Protein AF-A0A0C3QJU4-F1 (afdb_monomer)

Organism: NCBI:txid1051891

InterPro domains:
  IPR021013 ATPase, vacuolar ER assembly factor, Vma12 [PF11712] (117-181)

Radius of gyration: 38.91 Å; Cα contacts (8 Å, |Δi|>4): 136; chains: 1; bounding box: 76×94×107 Å

Secondary structure (DSSP, 8-state):
--GGG-EEEPPHHHHHHHHHHHT-TTS-HHHHHHHHHH--SS--SS--EEEHHHHHHHHHHHHSHHHHHHHHHTT--HHHHHTHHHHHTTSB-TT--PPPP-PPPPHHHHHHHHHHHHHHHHHHHHHHHHHHHHHHHHHHHHHHTT--HHHHHHHHHHHHHHHHHHHHHHHHHHHHHHHHHHS---------------------------------------SS------------------

Nearest PDB structures (foldseek):
  8xvl-assembly1_R  TM=2.412E-01  e=7.563E+00  Acetivibrio thermocellus ATCC 27405

Structure (mmCIF, N/CA/C/O backbone):
data_AF-A0A0C3QJU4-F1
#
_entry.id   AF-A0A0C3QJU4-F1
#
loop_
_atom_site.group_PDB
_atom_site.id
_atom_site.type_symbol
_atom_site.label_atom_id
_atom_site.label_alt_id
_atom_site.label_comp_id
_atom_site.label_asym_id
_atom_site.label_entity_id
_atom_site.label_seq_id
_atom_site.pdbx_PDB_ins_code
_atom_site.Cartn_x
_atom_site.Cartn_y
_atom_site.Cartn_z
_atom_site.occupancy
_atom_site.B_iso_or_equiv
_atom_site.auth_seq_id
_atom_site.auth_comp_id
_atom_site.auth_asym_id
_atom_site.auth_atom_id
_atom_site.pdbx_PDB_model_num
ATOM 1 N N . MET A 1 1 ? -6.340 -3.294 5.961 1.00 49.59 1 MET A N 1
ATOM 2 C CA . MET A 1 1 ? -7.251 -2.219 6.396 1.00 49.59 1 MET A CA 1
ATOM 3 C C . MET A 1 1 ? -6.817 -1.834 7.787 1.00 49.59 1 MET A C 1
ATOM 5 O O . MET A 1 1 ? -6.849 -2.688 8.663 1.00 49.59 1 MET A O 1
ATOM 9 N N . ASP A 1 2 ? -6.341 -0.609 7.958 1.00 54.16 2 ASP A N 1
ATOM 10 C CA . ASP A 1 2 ? -5.819 -0.143 9.239 1.00 54.16 2 ASP A CA 1
ATOM 11 C C . ASP A 1 2 ? -7.001 0.192 10.151 1.00 54.16 2 ASP A C 1
ATOM 13 O O . ASP A 1 2 ? -7.630 1.238 10.025 1.00 54.16 2 ASP A O 1
ATOM 17 N N . THR A 1 3 ? -7.356 -0.729 11.048 1.00 59.62 3 THR A N 1
ATOM 18 C CA . THR A 1 3 ? -8.491 -0.565 11.976 1.00 59.62 3 THR A CA 1
ATOM 19 C C . THR A 1 3 ? -8.198 0.427 13.108 1.00 59.62 3 THR A C 1
ATOM 21 O O . THR A 1 3 ? -9.069 0.726 13.919 1.00 59.62 3 THR A O 1
ATOM 24 N N . SER A 1 4 ? -6.968 0.941 13.190 1.00 63.47 4 SER A N 1
ATOM 25 C CA . SER A 1 4 ? -6.483 1.812 14.269 1.00 63.47 4 SER A CA 1
ATOM 26 C C . SER A 1 4 ? -7.100 3.219 14.272 1.00 63.47 4 SER A C 1
ATOM 28 O O . SER A 1 4 ? -6.967 3.939 15.266 1.00 63.47 4 SER A O 1
ATOM 30 N N . SER A 1 5 ? -7.774 3.622 13.189 1.00 68.88 5 SER A N 1
ATOM 31 C CA . SER A 1 5 ? -8.420 4.937 13.038 1.00 68.88 5 SER A CA 1
ATOM 32 C C . SER A 1 5 ? -9.952 4.893 13.069 1.00 68.88 5 SER A C 1
ATOM 34 O O . SER A 1 5 ? -10.590 5.928 12.899 1.00 68.88 5 SER A O 1
ATOM 36 N N . THR A 1 6 ? -10.564 3.724 13.283 1.00 80.56 6 THR A N 1
ATOM 37 C CA . THR A 1 6 ? -12.028 3.595 13.259 1.00 80.56 6 THR A CA 1
ATOM 38 C C . THR A 1 6 ? -12.640 4.051 14.586 1.00 80.56 6 THR A C 1
ATOM 40 O O . THR A 1 6 ? -12.335 3.489 15.642 1.00 80.56 6 THR A O 1
ATOM 43 N N . THR A 1 7 ? -13.498 5.070 14.534 1.00 83.69 7 THR A N 1
ATOM 44 C CA . THR A 1 7 ? -14.341 5.514 15.651 1.00 83.69 7 THR A CA 1
ATOM 45 C C . THR A 1 7 ? -15.683 4.794 15.617 1.00 83.69 7 THR A C 1
ATOM 47 O O . THR A 1 7 ? -16.238 4.513 14.552 1.00 83.69 7 THR A O 1
ATOM 50 N N . VAL A 1 8 ? -16.187 4.444 16.795 1.00 85.06 8 VAL A N 1
ATOM 51 C CA . VAL A 1 8 ? -17.384 3.625 16.972 1.00 85.06 8 VAL A CA 1
ATOM 52 C C . VAL A 1 8 ? -18.271 4.279 18.022 1.00 85.06 8 VAL A C 1
ATOM 54 O O . VAL A 1 8 ? -17.772 4.790 19.025 1.00 85.06 8 VAL A O 1
ATOM 57 N N . SER A 1 9 ? -19.578 4.288 17.771 1.00 84.19 9 SER A N 1
ATOM 58 C CA . SER A 1 9 ? -20.550 4.836 18.714 1.00 84.19 9 SER A CA 1
ATOM 59 C C . SER A 1 9 ? -20.772 3.848 19.857 1.00 84.19 9 SER A C 1
ATOM 61 O O . SER A 1 9 ? -21.008 2.663 19.617 1.00 84.19 9 SER A O 1
ATOM 63 N N . VAL A 1 10 ? -20.667 4.321 21.098 1.00 85.31 10 VAL A N 1
ATOM 64 C CA . VAL A 1 10 ? -20.836 3.487 22.291 1.00 85.31 10 VAL A CA 1
ATOM 65 C C . VAL A 1 10 ? -22.247 3.679 22.869 1.00 85.31 10 VAL A C 1
ATOM 67 O O . VAL A 1 10 ? -22.609 4.794 23.239 1.00 85.31 10 VAL A O 1
ATOM 70 N N . PRO A 1 11 ? -23.057 2.608 22.977 1.00 84.81 11 PRO A N 1
ATOM 71 C CA . PRO A 1 11 ? -24.349 2.635 23.659 1.00 84.81 11 PRO A CA 1
ATOM 72 C C . PRO A 1 11 ? -24.255 3.089 25.122 1.00 84.81 11 PRO A C 1
ATOM 74 O O . PRO A 1 11 ? -23.289 2.772 25.815 1.00 84.81 11 PRO A O 1
ATOM 77 N N . ALA A 1 12 ? -25.312 3.725 25.637 1.00 84.94 12 ALA A N 1
ATOM 78 C CA . ALA A 1 12 ? -25.349 4.262 27.004 1.00 84.94 12 ALA A CA 1
ATOM 79 C C . ALA A 1 12 ? -25.034 3.224 28.104 1.00 84.94 12 ALA A C 1
ATOM 81 O O . ALA A 1 12 ? -24.344 3.535 29.069 1.00 84.94 12 ALA A O 1
ATOM 82 N N . HIS A 1 13 ? -25.478 1.972 27.945 1.00 85.06 13 HIS A N 1
ATOM 83 C CA . HIS A 1 13 ? -25.189 0.907 28.915 1.00 85.06 13 HIS A CA 1
ATOM 84 C C . HIS A 1 13 ? -23.704 0.510 28.934 1.00 85.06 13 HIS A C 1
ATOM 86 O O . HIS A 1 13 ? -23.152 0.248 29.998 1.00 85.06 13 HIS A O 1
ATOM 92 N N . LEU A 1 14 ? -23.038 0.511 27.773 1.00 87.94 14 LEU A N 1
ATOM 93 C CA . LEU A 1 14 ? -21.596 0.278 27.698 1.00 87.94 14 LEU A CA 1
ATOM 94 C C . LEU A 1 14 ? -20.817 1.469 28.248 1.00 87.94 14 LEU A C 1
ATOM 96 O O . LEU A 1 14 ? -19.782 1.275 28.874 1.00 87.94 14 LEU A O 1
ATOM 100 N N . HIS A 1 15 ? -21.324 2.686 28.059 1.00 89.00 15 HIS A N 1
ATOM 101 C CA . HIS A 1 15 ? -20.728 3.874 28.657 1.00 89.00 15 HIS A CA 1
ATOM 102 C C . HIS A 1 15 ? -20.728 3.795 30.189 1.00 89.00 15 HIS A C 1
ATOM 104 O O . HIS A 1 15 ? -19.697 4.043 30.803 1.00 89.00 15 HIS A O 1
ATOM 110 N N . ALA A 1 16 ? -21.844 3.378 30.799 1.00 88.50 16 ALA A N 1
ATOM 111 C CA . ALA A 1 16 ? -21.923 3.163 32.245 1.00 88.50 16 ALA A CA 1
ATOM 112 C C . ALA A 1 16 ? -20.916 2.102 32.727 1.00 88.50 16 ALA A C 1
ATOM 114 O O . ALA A 1 16 ? -20.151 2.360 33.652 1.00 88.50 16 ALA A O 1
ATOM 115 N N . ALA A 1 17 ? -20.833 0.956 32.041 1.00 90.69 17 ALA A N 1
ATOM 116 C CA . ALA A 1 17 ? -19.882 -0.103 32.390 1.00 90.69 17 ALA A CA 1
ATOM 117 C C . ALA A 1 17 ? -18.410 0.334 32.250 1.00 90.69 17 ALA A C 1
ATOM 119 O O . ALA A 1 17 ? -17.560 -0.052 33.054 1.00 90.69 17 ALA A O 1
ATOM 120 N N . LEU A 1 18 ? -18.092 1.140 31.229 1.00 91.56 18 LEU A N 1
ATOM 121 C CA . LEU A 1 18 ? -16.752 1.699 31.032 1.00 91.56 18 LEU A CA 1
ATOM 122 C C . LEU A 1 18 ? -16.425 2.809 32.039 1.00 91.56 18 LEU A C 1
ATOM 124 O O . LEU A 1 18 ? -15.258 2.986 32.379 1.00 91.56 18 LEU A O 1
ATOM 128 N N . TYR A 1 19 ? -17.433 3.533 32.524 1.00 91.12 19 TYR A N 1
ATOM 129 C CA . TYR A 1 19 ? -17.266 4.518 33.586 1.00 91.12 19 TYR A CA 1
ATOM 130 C C . TYR A 1 19 ? -16.890 3.840 34.909 1.00 91.12 19 TYR A C 1
ATOM 132 O O . TYR A 1 19 ? -15.920 4.246 35.539 1.00 91.12 19 TYR A O 1
ATOM 140 N N . GLU A 1 20 ? -17.565 2.743 35.273 1.00 91.31 20 GLU A N 1
ATOM 141 C CA . GLU A 1 20 ? -17.200 1.929 36.447 1.00 91.31 20 GLU A CA 1
ATOM 142 C C . GLU A 1 20 ? -15.767 1.379 36.356 1.00 91.31 20 GLU A C 1
ATOM 144 O O . GLU A 1 20 ? -15.070 1.257 37.364 1.00 91.31 20 GLU A O 1
ATOM 149 N N . LEU A 1 21 ? -15.296 1.092 35.138 1.00 90.44 21 LEU A N 1
ATOM 150 C CA . LEU A 1 21 ? -13.933 0.623 34.896 1.00 90.44 21 LEU A CA 1
ATOM 151 C C . LEU A 1 21 ? -12.871 1.709 35.146 1.00 90.44 21 LEU A C 1
ATOM 153 O O . LEU A 1 21 ? -11.736 1.381 35.493 1.00 90.44 21 LEU A O 1
ATOM 157 N N . ASN A 1 22 ? -13.221 2.990 34.988 1.00 90.81 22 ASN A N 1
ATOM 158 C CA . ASN A 1 22 ? -12.293 4.111 35.167 1.00 90.81 22 ASN A CA 1
ATOM 159 C C . ASN A 1 22 ? -11.850 4.287 36.633 1.00 90.81 22 ASN A C 1
ATOM 161 O O . ASN A 1 22 ? -10.758 4.789 36.887 1.00 90.81 22 ASN A O 1
ATOM 165 N N . ASP A 1 23 ? -12.655 3.818 37.590 1.00 88.62 23 ASP A N 1
ATOM 166 C CA . ASP A 1 23 ? -12.369 3.916 39.028 1.00 88.62 23 ASP A CA 1
ATOM 167 C C . ASP A 1 23 ? -11.463 2.778 39.552 1.00 88.62 23 ASP A C 1
ATOM 169 O O . ASP A 1 23 ? -11.121 2.725 40.741 1.00 88.62 23 ASP A O 1
ATOM 173 N N . ILE A 1 24 ? -11.051 1.843 38.688 1.00 90.81 24 ILE A N 1
ATOM 174 C CA . ILE A 1 24 ? -10.263 0.673 39.085 1.00 90.81 24 ILE A CA 1
ATOM 175 C C . ILE A 1 24 ? -8.763 0.993 39.123 1.00 90.81 24 ILE A C 1
ATOM 177 O O . ILE A 1 24 ? -8.108 1.240 38.113 1.00 90.81 24 ILE A O 1
ATOM 181 N N . THR A 1 25 ? -8.182 0.869 40.314 1.00 85.75 25 THR A N 1
ATOM 182 C CA . THR A 1 25 ? -6.733 0.888 40.545 1.00 85.75 25 THR A CA 1
ATOM 183 C C . THR A 1 25 ? -6.104 -0.429 40.073 1.00 85.75 25 THR A C 1
ATOM 185 O O . THR A 1 25 ? -6.272 -1.448 40.741 1.00 85.75 25 THR A O 1
ATOM 188 N N . GLY A 1 26 ? -5.403 -0.420 38.936 1.00 87.81 26 GLY A N 1
ATOM 189 C CA . GLY A 1 26 ? -4.774 -1.616 38.341 1.00 87.81 26 GLY A CA 1
ATOM 190 C C . GLY A 1 26 ? -4.943 -1.741 36.823 1.00 87.81 26 GLY A C 1
ATOM 191 O O . GLY A 1 26 ? -4.463 -2.697 36.218 1.00 87.81 26 GLY A O 1
ATOM 192 N N . LEU A 1 27 ? -5.626 -0.787 36.188 1.00 92.12 27 LEU A N 1
ATOM 193 C CA . LEU A 1 27 ? -5.700 -0.710 34.734 1.00 92.12 27 LEU A CA 1
ATOM 194 C C . LEU A 1 27 ? -4.348 -0.238 34.156 1.00 92.12 27 LEU A C 1
ATOM 196 O O . LEU A 1 27 ? -3.750 0.677 34.722 1.00 92.12 27 LEU A O 1
ATOM 200 N N . PRO A 1 28 ? -3.866 -0.794 33.026 1.00 95.88 28 PRO A N 1
ATOM 201 C CA . PRO A 1 28 ? -2.652 -0.309 32.376 1.00 95.88 28 PRO A CA 1
ATOM 202 C C . PRO A 1 28 ? -2.736 1.190 32.062 1.00 95.88 28 PRO A C 1
ATOM 204 O O . PRO A 1 28 ? -3.720 1.641 31.468 1.00 95.88 28 PRO A O 1
ATOM 207 N N . ASP A 1 29 ? -1.685 1.944 32.397 1.00 94.00 2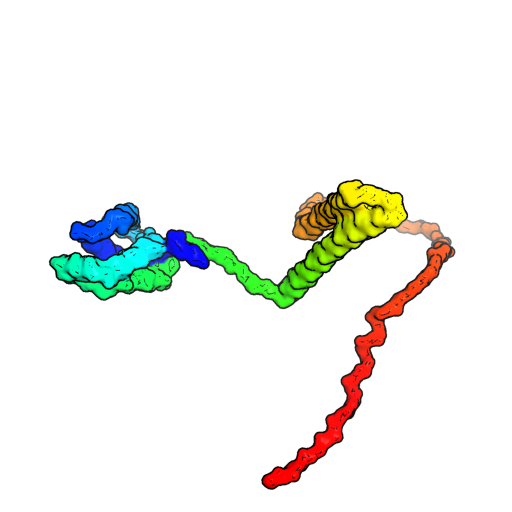9 ASP A N 1
ATOM 208 C CA . ASP A 1 29 ? -1.655 3.416 32.314 1.00 94.00 29 ASP A CA 1
ATOM 209 C C . ASP A 1 29 ? -2.051 3.962 30.930 1.00 94.00 29 ASP A C 1
ATOM 211 O O . ASP A 1 29 ? -2.721 4.993 30.804 1.00 94.00 29 ASP A O 1
ATOM 215 N N . GLU A 1 30 ? -1.676 3.255 29.861 1.00 94.06 30 GLU A N 1
ATOM 216 C CA . GLU A 1 30 ? -2.024 3.634 28.488 1.00 94.06 30 GLU A CA 1
ATOM 217 C C . GLU A 1 30 ? -3.538 3.543 28.228 1.00 94.06 30 GLU A C 1
ATOM 219 O O . GLU A 1 30 ? -4.106 4.405 27.558 1.00 94.06 30 GLU A O 1
ATOM 224 N N . ILE A 1 31 ? -4.206 2.523 28.774 1.00 93.75 31 ILE A N 1
ATOM 225 C CA . ILE A 1 31 ? -5.656 2.347 28.634 1.00 93.75 31 ILE A CA 1
ATOM 226 C C . ILE A 1 31 ? -6.375 3.371 29.511 1.00 93.75 31 ILE A C 1
ATOM 228 O O . ILE A 1 31 ? -7.288 4.036 29.028 1.00 93.75 31 ILE A O 1
ATOM 232 N N . ALA A 1 32 ? -5.935 3.543 30.761 1.00 93.62 32 ALA A N 1
ATOM 233 C CA . ALA A 1 32 ? -6.535 4.483 31.706 1.00 93.62 32 ALA A CA 1
ATOM 234 C C . ALA A 1 32 ? -6.489 5.931 31.193 1.00 93.62 32 ALA A C 1
ATOM 236 O O . ALA A 1 32 ? -7.500 6.631 31.196 1.00 93.62 32 ALA A O 1
ATOM 237 N N . SER A 1 33 ? -5.338 6.367 30.674 1.00 92.56 33 SER A N 1
ATOM 238 C CA . SER A 1 33 ? -5.187 7.714 30.110 1.00 92.56 33 SER A CA 1
ATOM 239 C C . SER A 1 33 ? -6.086 7.945 28.892 1.00 92.56 33 SER A C 1
ATOM 241 O O . SER A 1 33 ? -6.741 8.983 28.802 1.00 92.56 33 SER A O 1
ATOM 243 N N . GLN A 1 34 ? -6.175 6.978 27.974 1.00 92.06 34 GLN A N 1
ATOM 244 C CA . GLN A 1 34 ? -7.045 7.089 26.799 1.00 92.06 34 GLN A CA 1
ATOM 245 C C . GLN A 1 34 ? -8.534 7.037 27.160 1.00 92.06 34 GLN A C 1
ATOM 247 O O . GLN A 1 34 ? -9.330 7.751 26.549 1.00 92.06 34 GLN A O 1
ATOM 252 N N . LEU A 1 35 ? -8.906 6.222 28.149 1.00 91.06 35 LEU A N 1
ATOM 253 C CA . LEU A 1 35 ? -10.280 6.090 28.624 1.00 91.06 35 LEU A C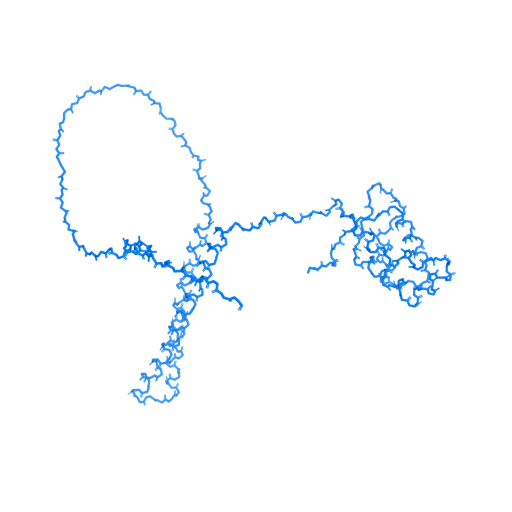A 1
ATOM 254 C C . LEU A 1 35 ? -10.764 7.377 29.299 1.00 91.06 35 LEU A C 1
ATOM 256 O O . LEU A 1 35 ? -11.841 7.862 28.968 1.00 91.06 35 LEU A O 1
ATOM 260 N N . ASN A 1 36 ? -9.933 7.977 30.153 1.00 89.50 36 ASN A N 1
ATOM 261 C CA . ASN A 1 36 ? -10.245 9.222 30.859 1.00 89.50 36 ASN A CA 1
ATOM 262 C C . ASN A 1 36 ? -10.392 10.422 29.900 1.00 89.50 36 ASN A C 1
ATOM 264 O O . ASN A 1 36 ? -11.229 11.295 30.097 1.00 89.50 36 ASN A O 1
ATOM 268 N N . ILE A 1 37 ? -9.628 10.448 28.800 1.00 88.56 37 ILE A N 1
ATOM 269 C CA . ILE A 1 37 ? -9.798 11.470 27.752 1.00 88.56 37 ILE A CA 1
ATOM 270 C C . ILE A 1 37 ? -11.124 11.279 26.996 1.00 88.56 37 ILE A C 1
ATOM 272 O O . ILE A 1 37 ? -11.749 12.259 26.583 1.00 88.56 37 ILE A O 1
ATOM 276 N N . ALA A 1 38 ? -11.526 10.027 26.764 1.00 85.06 38 ALA A N 1
ATOM 277 C CA . ALA A 1 38 ? -12.657 9.696 25.904 1.00 85.06 38 ALA A CA 1
ATOM 278 C C . ALA A 1 38 ? -14.015 9.696 26.628 1.00 85.06 38 ALA A C 1
ATOM 280 O O . ALA A 1 38 ? -15.033 9.968 25.994 1.00 85.06 38 ALA A O 1
ATOM 281 N N . ILE A 1 39 ? -14.045 9.395 27.928 1.00 85.44 39 ILE A N 1
ATOM 282 C CA . ILE A 1 39 ? -15.271 9.305 28.728 1.00 85.44 39 ILE A CA 1
ATOM 283 C C . ILE A 1 39 ? -15.473 10.609 29.493 1.00 85.44 39 ILE A C 1
ATOM 285 O O . ILE A 1 39 ? -14.736 10.925 30.423 1.00 85.44 39 ILE A O 1
ATOM 289 N N . LYS A 1 40 ? -16.502 11.368 29.110 1.00 82.06 40 LYS A N 1
ATOM 290 C CA . LYS A 1 40 ? -16.958 12.545 29.856 1.00 82.06 40 LYS A CA 1
ATOM 291 C C . LYS A 1 40 ? -18.151 12.161 30.740 1.00 82.06 40 LYS A C 1
ATOM 293 O O . LYS A 1 40 ? -18.963 11.340 30.320 1.00 82.06 40 LYS A O 1
ATOM 298 N N . PRO A 1 41 ? -18.284 12.747 31.941 1.00 70.62 41 PRO A N 1
ATOM 299 C CA . PRO A 1 41 ? -19.388 12.440 32.851 1.00 70.62 41 PRO A CA 1
ATOM 300 C C . PRO A 1 41 ? -20.747 12.948 32.343 1.00 70.62 41 PRO A C 1
ATOM 302 O O . PRO A 1 41 ? -21.780 12.398 32.713 1.00 70.62 41 PRO A O 1
ATOM 305 N N . GLU A 1 42 ? -20.764 13.973 31.485 1.00 66.50 42 GLU A N 1
ATOM 306 C CA . GLU A 1 42 ? -21.992 14.499 30.890 1.00 66.50 42 GLU A CA 1
ATOM 307 C C . GLU A 1 42 ? -22.312 13.760 29.590 1.00 66.50 42 GLU A C 1
ATOM 309 O O . GLU A 1 42 ? -21.626 13.903 28.575 1.00 66.50 42 GLU A O 1
ATOM 314 N N . LEU A 1 43 ? -23.367 12.946 29.654 1.00 60.53 43 LEU A N 1
ATOM 315 C CA . LEU A 1 43 ? -23.988 12.289 28.515 1.00 60.53 43 LEU A CA 1
ATOM 316 C C . LEU A 1 43 ? -24.760 13.354 27.716 1.00 60.53 43 LEU A C 1
ATOM 318 O O . LEU A 1 43 ? -25.976 13.467 27.838 1.00 60.53 43 LEU A O 1
ATOM 322 N N . ASP A 1 44 ? -24.061 14.182 26.940 1.00 59.06 44 ASP A N 1
ATOM 323 C CA . ASP A 1 44 ? -24.735 14.904 25.859 1.00 59.06 44 ASP A CA 1
ATOM 324 C C . ASP A 1 44 ? -25.370 13.835 24.953 1.00 59.06 44 ASP A C 1
ATOM 326 O O . ASP A 1 44 ? -24.717 12.844 24.625 1.00 59.06 44 ASP A O 1
ATOM 330 N N . ASP A 1 45 ? -26.625 14.017 24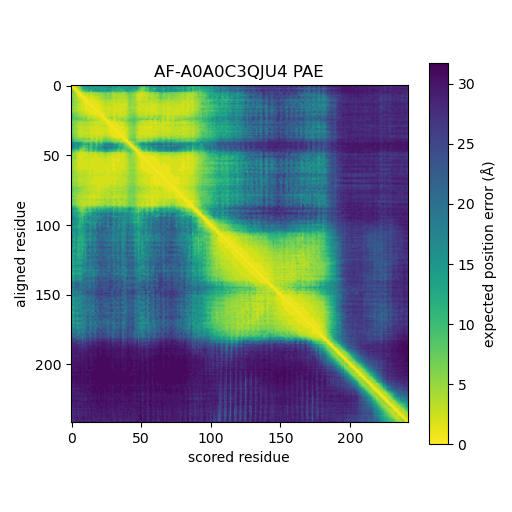.528 1.00 58.53 45 ASP A N 1
ATOM 331 C CA . ASP A 1 45 ? -27.406 13.070 23.696 1.00 58.53 45 ASP A CA 1
ATOM 332 C C . ASP A 1 45 ? -26.703 12.640 22.378 1.00 58.53 45 ASP A C 1
ATOM 334 O O . ASP A 1 45 ? -27.184 11.790 21.624 1.00 58.53 45 ASP A O 1
ATOM 338 N N . SER A 1 46 ? -25.536 13.217 22.088 1.00 57.31 46 SER A N 1
ATOM 339 C CA . SER A 1 46 ? -24.603 12.786 21.055 1.00 57.31 46 SER A CA 1
ATOM 340 C C . SER A 1 46 ? -23.809 11.566 21.532 1.00 57.31 46 SER A C 1
ATOM 342 O O . SER A 1 46 ? -22.823 11.694 22.250 1.00 57.31 46 SER A O 1
ATOM 344 N N . ALA A 1 47 ? -24.236 10.375 21.106 1.00 62.66 47 ALA A N 1
ATOM 345 C CA . ALA A 1 47 ? -23.618 9.095 21.449 1.00 62.66 47 ALA A CA 1
ATOM 346 C C . ALA A 1 47 ? -22.073 9.133 21.414 1.00 62.66 47 ALA A C 1
ATOM 348 O O . ALA A 1 47 ? -21.479 9.316 20.349 1.00 62.66 47 ALA A O 1
ATOM 349 N N . SER A 1 48 ? -21.439 8.935 22.577 1.00 72.88 48 SER A N 1
ATOM 350 C CA . SER A 1 48 ? -19.986 9.010 22.761 1.00 72.88 48 SER A CA 1
ATOM 351 C C . SER A 1 48 ? -19.240 8.141 21.748 1.00 72.88 48 SER A C 1
ATOM 353 O O . SER A 1 48 ? -19.490 6.938 21.620 1.00 72.88 48 SER A O 1
ATOM 355 N N . GLU A 1 49 ? -18.308 8.752 21.019 1.00 83.00 49 GLU A N 1
ATOM 356 C CA . GLU A 1 49 ? -17.498 8.070 20.012 1.00 83.00 49 GLU A CA 1
ATOM 357 C C . GLU A 1 49 ? -16.156 7.652 20.610 1.00 83.00 49 GLU A C 1
ATOM 359 O O . GLU A 1 49 ? -15.338 8.493 20.987 1.00 83.00 49 GLU A O 1
ATOM 364 N N . LEU A 1 50 ? -15.905 6.344 20.677 1.00 87.62 50 LEU A N 1
ATOM 365 C CA . LEU A 1 50 ? -14.633 5.796 21.142 1.00 87.62 50 LEU A CA 1
ATOM 366 C C . LEU A 1 50 ? -13.868 5.152 19.986 1.00 87.62 50 LEU A C 1
ATOM 368 O O . LEU A 1 50 ? -14.437 4.633 19.024 1.00 87.62 50 LEU A O 1
ATOM 372 N N . ARG A 1 51 ? -12.536 5.166 20.080 1.00 89.50 51 ARG A N 1
ATOM 373 C CA . ARG A 1 51 ? -11.678 4.456 19.124 1.00 89.50 51 ARG A CA 1
ATOM 374 C C . ARG A 1 51 ? -11.829 2.951 19.326 1.00 89.50 51 ARG A C 1
ATOM 376 O O . ARG A 1 51 ? -11.672 2.458 20.441 1.00 89.50 51 ARG A O 1
ATOM 383 N N . TYR A 1 52 ? -12.038 2.215 18.237 1.00 89.31 52 TYR A N 1
ATOM 384 C CA . TYR A 1 52 ? -12.177 0.757 18.280 1.00 89.31 52 TYR A CA 1
ATOM 385 C C . TYR A 1 52 ? -10.953 0.061 18.901 1.00 89.31 52 TYR A C 1
ATOM 387 O O . TYR A 1 52 ? -11.097 -0.910 19.640 1.00 89.31 52 TYR A O 1
ATOM 395 N N . ASP A 1 53 ? -9.748 0.585 18.647 1.00 91.88 53 ASP A N 1
ATOM 396 C CA . ASP A 1 53 ? -8.507 0.028 19.200 1.00 91.88 53 ASP A CA 1
ATOM 397 C C . ASP A 1 53 ? -8.491 0.048 20.738 1.00 91.88 53 ASP A C 1
ATOM 399 O O . ASP A 1 53 ? -8.053 -0.917 21.357 1.00 91.88 53 ASP A O 1
ATOM 403 N N . LEU A 1 54 ? -9.046 1.095 21.363 1.00 93.00 54 LEU A N 1
ATOM 404 C CA . LEU A 1 54 ? -9.141 1.197 22.821 1.00 93.00 54 LEU A CA 1
ATOM 405 C C . LEU A 1 54 ? -10.078 0.123 23.388 1.00 93.00 54 LEU A C 1
ATOM 407 O O . LEU A 1 54 ? -9.698 -0.611 24.297 1.00 93.00 54 LEU A O 1
ATOM 411 N N . LEU A 1 55 ? -11.270 -0.028 22.801 1.00 92.44 55 LEU A N 1
ATOM 412 C CA . LEU A 1 55 ? -12.243 -1.047 23.216 1.00 92.44 55 LEU A CA 1
ATOM 413 C C . LEU A 1 55 ? -11.687 -2.468 23.060 1.00 92.44 55 LEU A C 1
ATOM 415 O O . LEU A 1 55 ? -11.939 -3.335 23.896 1.00 92.44 55 LEU A O 1
ATOM 419 N N . ARG A 1 56 ? -10.894 -2.704 22.009 1.00 93.62 56 ARG A N 1
ATOM 420 C CA . ARG A 1 56 ? -10.201 -3.977 21.782 1.00 93.62 56 ARG A CA 1
ATOM 421 C C . ARG A 1 56 ? -9.117 -4.244 22.828 1.00 93.62 56 ARG A C 1
ATOM 423 O O . ARG A 1 56 ? -8.971 -5.381 23.263 1.00 93.62 56 ARG A O 1
ATOM 430 N N . ARG A 1 57 ? -8.351 -3.230 23.235 1.00 94.88 57 ARG A N 1
ATOM 431 C CA . ARG A 1 57 ? -7.343 -3.384 24.298 1.00 94.88 57 ARG A CA 1
ATOM 432 C C . ARG A 1 57 ? -7.994 -3.657 25.650 1.00 94.88 57 ARG A C 1
ATOM 434 O O . ARG A 1 57 ? -7.524 -4.532 26.367 1.00 94.88 57 ARG A O 1
ATOM 441 N N . ILE A 1 58 ? -9.104 -2.981 25.955 1.00 95.00 58 ILE A N 1
ATOM 442 C CA . ILE A 1 58 ? -9.902 -3.245 27.162 1.00 95.00 58 ILE A CA 1
ATOM 443 C C . ILE A 1 58 ? -10.415 -4.686 27.156 1.00 95.00 58 ILE A C 1
ATOM 445 O O . ILE A 1 58 ? -10.272 -5.383 28.157 1.00 95.00 58 ILE A O 1
ATOM 449 N N . SER A 1 59 ? -10.947 -5.168 26.027 1.00 95.31 59 SER A N 1
ATOM 450 C CA . SER A 1 59 ? -11.441 -6.546 25.946 1.00 95.31 59 SER A CA 1
ATOM 451 C C . SER A 1 59 ? -10.324 -7.585 26.078 1.00 95.31 59 SER A C 1
ATOM 453 O O . SER A 1 59 ? -10.514 -8.605 26.739 1.00 95.31 59 SER A O 1
ATOM 455 N N . GLN A 1 60 ? -9.143 -7.323 25.510 1.00 96.06 60 GLN A N 1
ATOM 456 C CA . GLN A 1 60 ? -7.961 -8.175 25.675 1.00 96.06 60 GLN A CA 1
ATOM 457 C C . GLN A 1 60 ? -7.458 -8.187 27.121 1.00 96.06 60 GLN A C 1
ATOM 459 O O . GLN A 1 60 ? -7.181 -9.256 27.662 1.00 96.06 60 GLN A O 1
ATOM 464 N N . TRP A 1 61 ? -7.384 -7.019 27.761 1.00 96.25 61 TRP A N 1
ATOM 465 C CA . TRP A 1 61 ? -7.004 -6.907 29.167 1.00 96.25 61 TRP A CA 1
ATOM 466 C C . TRP A 1 61 ? -8.004 -7.636 30.073 1.00 96.25 61 TRP A C 1
ATOM 468 O O . TRP A 1 61 ? -7.588 -8.450 30.893 1.00 96.25 61 TRP A O 1
ATOM 478 N N . ALA A 1 62 ? -9.310 -7.468 29.856 1.00 95.94 62 ALA A N 1
ATOM 479 C CA . ALA A 1 62 ? -10.347 -8.162 30.622 1.00 95.94 62 ALA A CA 1
ATOM 480 C C . ALA A 1 62 ? -10.302 -9.696 30.477 1.00 95.94 62 ALA A C 1
ATOM 482 O O . ALA A 1 62 ? -10.816 -10.413 31.336 1.00 95.94 62 ALA A O 1
ATOM 483 N N . GLN A 1 63 ? -9.706 -10.212 29.396 1.00 95.88 63 GLN A N 1
ATOM 484 C CA . GLN A 1 63 ? -9.484 -11.645 29.177 1.00 95.88 63 GLN A CA 1
ATOM 485 C C . GLN A 1 63 ? -8.162 -12.160 29.767 1.00 95.88 63 GLN A C 1
ATOM 487 O O . GLN A 1 63 ? -8.009 -13.376 29.910 1.00 95.88 63 GLN A O 1
ATOM 492 N N . SER A 1 64 ? -7.222 -11.274 30.102 1.00 96.81 64 SER A N 1
ATOM 493 C CA . SER A 1 64 ? -5.974 -11.644 30.774 1.00 96.81 64 SER A CA 1
ATOM 494 C C . SER A 1 64 ? -6.243 -12.164 32.191 1.00 96.81 64 SER A C 1
ATOM 496 O O . SER A 1 64 ? -7.283 -11.875 32.782 1.00 96.81 64 SER A O 1
ATOM 498 N N . SER A 1 65 ? -5.321 -12.953 32.748 1.00 96.62 65 SER A N 1
ATOM 499 C CA . SER A 1 65 ? -5.443 -13.435 34.132 1.00 96.62 65 SER A CA 1
ATOM 500 C C . SER A 1 65 ? -5.468 -12.278 35.131 1.00 96.62 65 SER A C 1
ATOM 502 O O . SER A 1 65 ? -6.347 -12.237 35.979 1.00 96.62 65 SER A O 1
ATOM 504 N N . GLU A 1 66 ? -4.581 -11.295 34.952 1.00 96.25 66 GLU A N 1
ATOM 505 C CA . GLU A 1 66 ? -4.493 -10.101 35.800 1.00 96.25 66 GLU A CA 1
ATOM 506 C C . GLU A 1 66 ? -5.797 -9.294 35.787 1.00 96.25 66 GLU A C 1
ATOM 508 O O . GLU A 1 66 ? -6.371 -9.017 36.838 1.00 96.25 66 GLU A O 1
ATOM 513 N N . GLY A 1 67 ? -6.325 -8.984 34.598 1.00 95.62 67 GLY A N 1
ATOM 514 C CA . GLY A 1 67 ? -7.584 -8.248 34.478 1.00 95.62 67 GLY A CA 1
ATOM 515 C C . GLY A 1 67 ? -8.771 -9.000 35.082 1.00 95.62 67 GLY A C 1
ATOM 516 O O . GLY A 1 67 ? -9.633 -8.387 35.707 1.00 95.62 67 GLY A O 1
ATOM 517 N N . ARG A 1 68 ? -8.815 -10.334 34.960 1.00 96.94 68 ARG A N 1
ATOM 518 C CA . ARG A 1 68 ? -9.869 -11.158 35.578 1.00 96.94 68 ARG A CA 1
ATOM 519 C C . ARG A 1 68 ? -9.828 -11.119 37.096 1.00 96.94 68 ARG A C 1
ATOM 521 O O . ARG A 1 68 ? -10.889 -11.009 37.707 1.00 96.94 68 ARG A O 1
ATOM 528 N N . ASP A 1 69 ? -8.641 -11.227 37.680 1.00 96.88 69 ASP A N 1
ATOM 529 C CA . ASP A 1 69 ? -8.471 -11.220 39.130 1.00 96.88 69 ASP A CA 1
ATOM 530 C C . ASP A 1 69 ? -8.880 -9.853 39.701 1.00 96.88 69 ASP A C 1
ATOM 532 O O . ASP A 1 69 ? -9.722 -9.796 40.597 1.00 96.88 69 ASP A O 1
ATOM 536 N N . ILE A 1 70 ? -8.427 -8.758 39.078 1.00 96.31 70 ILE A N 1
ATOM 537 C CA . ILE A 1 70 ? -8.781 -7.382 39.469 1.00 96.31 70 ILE A CA 1
ATOM 538 C C . ILE A 1 70 ? -10.291 -7.118 39.331 1.00 96.31 70 ILE A C 1
ATOM 540 O O . ILE A 1 70 ? -10.917 -6.564 40.238 1.00 96.31 70 ILE A O 1
ATOM 544 N N . LEU A 1 71 ? -10.907 -7.522 38.213 1.00 95.75 71 LEU A N 1
ATOM 545 C CA . LEU A 1 71 ? -12.353 -7.360 38.013 1.00 95.75 71 LEU A CA 1
ATOM 546 C C . LEU A 1 71 ? -13.147 -8.155 39.057 1.00 95.75 71 LEU A C 1
ATOM 548 O O . LEU A 1 71 ? -14.113 -7.643 39.626 1.00 95.75 71 LEU A O 1
ATOM 552 N N . LYS A 1 72 ? -12.706 -9.378 39.369 1.00 95.75 72 LYS A N 1
ATOM 553 C CA . LYS A 1 72 ? -13.350 -10.241 40.362 1.00 95.75 72 LYS A CA 1
ATOM 554 C C . LYS A 1 72 ? -13.240 -9.679 41.780 1.00 95.75 72 LYS A C 1
ATOM 556 O O . LYS A 1 72 ? -14.218 -9.754 42.521 1.00 95.75 72 LYS A O 1
ATOM 561 N N . GLU A 1 73 ? -12.102 -9.093 42.151 1.00 95.94 73 GLU A N 1
ATOM 562 C CA . GLU A 1 73 ? -11.918 -8.412 43.444 1.00 95.94 73 GLU A CA 1
ATOM 563 C C . GLU A 1 73 ? -12.894 -7.243 43.635 1.00 95.94 73 GLU A C 1
ATOM 565 O O . GLU A 1 73 ? -13.342 -6.979 44.751 1.00 95.94 73 GLU A O 1
ATOM 570 N N . ARG A 1 74 ? -13.279 -6.578 42.541 1.00 94.00 74 ARG A N 1
ATOM 571 C CA . ARG A 1 74 ? -14.271 -5.494 42.528 1.00 94.00 74 ARG A CA 1
ATOM 572 C C . ARG A 1 74 ? -15.716 -5.973 42.352 1.00 94.00 74 ARG A C 1
ATOM 574 O O . ARG A 1 74 ? -16.622 -5.147 42.339 1.00 94.00 74 ARG A O 1
ATOM 581 N N . GLY A 1 75 ? -15.947 -7.283 42.243 1.00 94.75 75 GLY A N 1
ATOM 582 C CA . GLY A 1 75 ? -17.279 -7.859 42.029 1.00 94.75 75 GLY A CA 1
ATOM 583 C C . GLY A 1 75 ? -17.833 -7.656 40.615 1.00 94.75 75 GLY A C 1
ATOM 584 O O . GLY A 1 75 ? -19.027 -7.847 40.399 1.00 94.75 75 GLY A O 1
ATOM 585 N N . LEU A 1 76 ? -16.981 -7.284 39.657 1.00 94.31 76 LEU A N 1
ATOM 586 C CA . LEU A 1 76 ? -17.340 -7.074 38.257 1.00 94.31 76 LEU A CA 1
ATOM 587 C C . LEU A 1 76 ? -17.164 -8.368 37.456 1.00 94.31 76 LEU A C 1
ATOM 589 O O . LEU A 1 76 ? -16.258 -9.170 37.703 1.00 94.31 76 LEU A O 1
ATOM 593 N N . SER A 1 77 ? -18.025 -8.578 36.460 1.00 94.06 77 SER A N 1
ATOM 594 C CA . SER A 1 77 ? -17.956 -9.767 35.614 1.00 94.06 77 SER A CA 1
ATOM 595 C C . SER A 1 77 ? -16.996 -9.539 34.438 1.00 94.06 77 SER A C 1
ATOM 597 O O . SER A 1 77 ? -17.157 -8.619 33.644 1.00 94.06 77 SER A O 1
ATOM 599 N N . SER A 1 78 ? -15.977 -10.392 34.289 1.00 94.12 78 SER A N 1
ATOM 600 C CA . SER A 1 78 ? -15.035 -10.314 33.153 1.00 94.12 78 SER A CA 1
ATOM 601 C C . SER A 1 78 ? -15.728 -10.516 31.796 1.00 94.12 78 SER A C 1
ATOM 603 O O . SER A 1 78 ? -15.301 -9.951 30.785 1.00 94.12 78 SER A O 1
ATOM 605 N N . SER A 1 79 ? -16.827 -11.279 31.766 1.00 91.81 79 SER A N 1
ATOM 606 C CA . SER A 1 79 ? -17.612 -11.525 30.554 1.00 91.81 79 SER A CA 1
ATOM 607 C C . SER A 1 79 ? -18.161 -10.242 29.939 1.00 91.81 79 SER A C 1
ATOM 609 O O . SER A 1 79 ? -18.081 -10.105 28.716 1.00 91.81 79 SER A O 1
ATOM 611 N N . ASP A 1 80 ? -18.621 -9.292 30.760 1.00 90.44 80 ASP A N 1
ATOM 612 C CA . ASP A 1 80 ? -19.227 -8.044 30.277 1.00 90.44 80 ASP A CA 1
ATOM 613 C C . ASP A 1 80 ? -18.214 -7.182 29.518 1.00 90.44 80 ASP A C 1
ATOM 615 O O . ASP A 1 80 ? -18.552 -6.553 28.517 1.00 90.44 80 ASP A O 1
ATOM 619 N N . TYR A 1 81 ? -16.940 -7.238 29.921 1.00 93.31 81 TYR A N 1
ATOM 620 C CA . TYR A 1 81 ? -15.849 -6.490 29.293 1.00 93.31 81 TYR A CA 1
ATOM 621 C C . TYR A 1 81 ? -15.208 -7.226 28.110 1.00 93.31 81 TYR A C 1
ATOM 623 O O . TYR A 1 81 ? -14.700 -6.603 27.173 1.00 93.31 81 TYR A O 1
ATOM 631 N N . SER A 1 82 ? -15.268 -8.561 28.107 1.00 92.81 82 SER A N 1
ATOM 632 C CA . SER A 1 82 ? -14.627 -9.403 27.089 1.00 92.81 82 SER A CA 1
ATOM 633 C C . SER A 1 82 ? -15.176 -9.196 25.672 1.00 92.81 82 SER A C 1
ATOM 635 O O . SER A 1 82 ? -14.460 -9.444 24.699 1.00 92.81 82 SER A O 1
ATOM 637 N N . MET A 1 83 ? -16.422 -8.722 25.552 1.00 88.44 83 MET A N 1
ATOM 638 C CA . MET A 1 83 ? -17.141 -8.605 24.280 1.00 88.44 83 MET A CA 1
ATOM 639 C C . MET A 1 83 ? -17.461 -7.153 23.883 1.00 88.44 83 MET A C 1
ATOM 641 O O . MET A 1 83 ? -18.093 -6.930 22.850 1.00 88.44 83 MET A O 1
ATOM 645 N N . ILE A 1 84 ? -16.980 -6.157 24.643 1.00 90.25 84 ILE A N 1
ATOM 646 C CA . ILE A 1 84 ? -17.275 -4.727 24.418 1.00 90.25 84 ILE A CA 1
ATOM 647 C C . ILE A 1 84 ? -16.911 -4.274 23.003 1.00 90.25 84 ILE A C 1
ATOM 649 O O . ILE A 1 84 ? -17.691 -3.571 22.365 1.00 90.25 84 ILE A O 1
ATOM 653 N N . ALA A 1 85 ? -15.762 -4.704 22.476 1.00 87.50 85 ALA A N 1
ATOM 654 C CA . ALA A 1 85 ? -15.347 -4.342 21.122 1.00 87.50 85 ALA A CA 1
ATOM 655 C C . ALA A 1 85 ? -16.350 -4.824 20.056 1.00 87.50 85 ALA A C 1
ATOM 657 O O . ALA A 1 85 ? -16.641 -4.106 19.101 1.00 87.50 85 ALA A O 1
ATOM 658 N N . LEU A 1 86 ? -16.916 -6.021 20.240 1.00 84.69 86 LEU A N 1
ATOM 659 C CA . LEU A 1 86 ? -17.863 -6.613 19.298 1.00 84.69 86 LEU A CA 1
ATOM 660 C C . LEU A 1 86 ? -19.244 -5.959 19.405 1.00 84.69 86 LEU A C 1
ATOM 662 O O . LEU A 1 86 ? -19.867 -5.686 18.383 1.00 84.69 86 LEU A O 1
ATOM 666 N N . LEU A 1 87 ? -19.688 -5.660 20.628 1.00 83.44 87 LEU A N 1
ATOM 667 C CA . LEU A 1 87 ? -20.950 -4.964 20.888 1.00 83.44 87 LEU A CA 1
ATOM 668 C C . LEU A 1 87 ? -20.933 -3.534 20.335 1.00 83.44 87 LEU A C 1
ATOM 670 O O . LEU A 1 87 ? -21.885 -3.124 19.670 1.00 83.44 87 LEU A O 1
ATOM 674 N N . ALA A 1 88 ? -19.832 -2.804 20.533 1.00 79.56 88 ALA A N 1
ATOM 675 C CA . ALA A 1 88 ? -19.669 -1.461 19.987 1.00 79.56 88 ALA A CA 1
ATOM 676 C C . ALA A 1 88 ? -19.678 -1.471 18.448 1.00 79.56 88 ALA A C 1
ATOM 678 O O . ALA A 1 88 ? -20.330 -0.639 17.824 1.00 79.56 88 ALA A O 1
ATOM 679 N N . GLY A 1 89 ? -19.019 -2.450 17.816 1.00 67.50 89 GLY A N 1
ATOM 680 C CA . GLY A 1 89 ? -18.877 -2.543 16.357 1.00 67.50 89 GLY A CA 1
ATOM 681 C C . GLY A 1 89 ? -20.170 -2.755 15.554 1.00 67.50 89 GLY A C 1
ATOM 682 O O . GLY A 1 89 ? -20.103 -2.835 14.329 1.00 67.50 89 GLY A O 1
ATOM 683 N N . THR A 1 90 ? -21.334 -2.848 16.202 1.00 64.25 90 THR A N 1
ATOM 684 C CA . THR A 1 90 ? -22.630 -3.012 15.522 1.00 64.25 90 THR A CA 1
ATOM 685 C C . THR A 1 90 ? -23.242 -1.696 15.041 1.00 64.25 90 THR A C 1
ATOM 687 O O . THR A 1 90 ? -24.083 -1.718 14.142 1.00 64.25 90 THR A O 1
ATOM 690 N N . VAL A 1 91 ? -22.798 -0.551 15.573 1.00 61.09 91 VAL A N 1
ATOM 691 C CA . VAL A 1 91 ? -23.312 0.770 15.186 1.00 61.09 91 VAL A CA 1
ATOM 692 C C . VAL A 1 91 ? -22.158 1.632 14.680 1.00 61.09 91 VAL A C 1
ATOM 694 O O . VAL A 1 91 ? -21.332 2.134 15.443 1.00 61.09 91 VAL A O 1
ATOM 697 N N . THR A 1 92 ? -22.081 1.805 13.358 1.00 61.78 92 THR A N 1
ATOM 698 C CA . THR A 1 92 ? -21.149 2.764 12.753 1.00 61.78 92 THR A CA 1
ATOM 699 C C . THR A 1 92 ? -21.502 4.166 13.235 1.00 61.78 92 THR A C 1
ATOM 701 O O . THR A 1 92 ? -22.672 4.547 13.183 1.00 61.78 92 THR A O 1
ATOM 704 N N . SER A 1 93 ? -20.507 4.923 13.706 1.00 59.75 93 SER A N 1
ATOM 705 C CA . SER A 1 93 ? -20.729 6.280 14.213 1.00 59.75 93 SER A CA 1
ATOM 706 C C . SER A 1 93 ? -21.442 7.155 13.161 1.00 59.75 93 SER A C 1
ATOM 708 O O . SER A 1 93 ? -21.112 7.068 11.974 1.00 59.75 93 SER A O 1
ATOM 710 N N . PRO A 1 94 ? -22.390 8.022 13.570 1.00 59.25 94 PRO A N 1
ATOM 711 C CA . PRO A 1 94 ? -23.048 8.961 12.661 1.00 59.25 94 PRO A CA 1
ATOM 712 C C . PRO A 1 94 ? -22.071 9.984 12.044 1.00 59.25 94 PRO A C 1
ATOM 714 O O . PRO A 1 94 ? -22.370 10.563 11.001 1.00 59.25 94 PRO A O 1
ATOM 717 N N . SER A 1 95 ? -20.893 10.185 12.649 1.00 57.41 95 SER A N 1
ATOM 718 C CA . SER A 1 95 ? -19.809 11.047 12.151 1.00 57.41 95 SER A CA 1
ATOM 719 C C . SER A 1 95 ? -18.904 10.354 11.120 1.00 57.41 95 SER A C 1
ATOM 721 O O . SER A 1 95 ? -18.224 11.017 10.325 1.00 57.41 95 SER A O 1
ATOM 723 N N . ALA A 1 96 ? -18.900 9.017 11.077 1.00 60.62 96 ALA A N 1
ATOM 724 C CA . ALA A 1 96 ? -18.081 8.252 10.147 1.00 60.62 96 ALA A CA 1
ATOM 725 C C . ALA A 1 96 ? -18.605 8.413 8.711 1.00 60.62 96 ALA A C 1
ATOM 727 O O . ALA A 1 96 ? -19.470 7.675 8.239 1.00 60.62 96 ALA A O 1
ATOM 728 N N . LYS A 1 97 ? -18.051 9.387 7.980 1.00 60.75 97 LYS A N 1
ATOM 729 C CA . LYS A 1 97 ? -18.249 9.506 6.532 1.00 60.75 97 LYS A CA 1
ATOM 730 C C . LYS A 1 97 ? -17.713 8.240 5.872 1.00 60.75 97 LYS A C 1
ATOM 732 O O . LYS A 1 97 ? -16.504 8.086 5.700 1.00 60.75 97 LYS A O 1
ATOM 737 N N . LEU A 1 98 ? -18.621 7.342 5.500 1.00 66.62 98 LEU A N 1
ATOM 738 C CA . LEU A 1 98 ? -18.304 6.201 4.653 1.00 66.62 98 LEU A CA 1
ATOM 739 C C . LEU A 1 98 ? -17.564 6.720 3.408 1.00 66.62 98 LEU A C 1
ATOM 741 O O . LEU A 1 98 ? -17.969 7.745 2.843 1.00 66.62 98 LEU A O 1
ATOM 745 N N . PRO A 1 99 ? -16.476 6.061 2.972 1.00 67.94 99 PRO A N 1
ATOM 746 C CA . PRO A 1 99 ? -15.836 6.443 1.726 1.00 67.94 99 PRO A CA 1
ATOM 747 C C . PRO A 1 99 ? -16.877 6.369 0.600 1.00 67.94 99 PRO A C 1
ATOM 749 O O . PRO A 1 99 ? -17.730 5.476 0.619 1.00 67.94 99 PRO A O 1
ATOM 752 N N . PRO A 1 100 ? -16.837 7.291 -0.378 1.00 76.62 100 PRO A N 1
ATOM 753 C CA . PRO A 1 100 ? -17.787 7.276 -1.478 1.00 76.62 100 PRO A CA 1
ATOM 754 C C . PRO A 1 100 ? -17.736 5.907 -2.155 1.00 76.62 100 PRO A C 1
ATOM 756 O O . PRO A 1 100 ? -16.661 5.448 -2.555 1.00 76.62 100 PRO A O 1
ATOM 759 N N . TYR A 1 101 ? -18.893 5.248 -2.243 1.00 77.12 101 TYR A N 1
ATOM 760 C CA . TYR A 1 101 ? -19.022 3.960 -2.910 1.00 77.12 101 TYR A CA 1
ATOM 761 C C . TYR A 1 101 ? -18.481 4.086 -4.335 1.00 77.12 101 TYR A C 1
ATOM 763 O O . TYR A 1 101 ? -18.986 4.872 -5.137 1.00 77.12 101 TYR A O 1
ATOM 771 N N . LYS A 1 102 ? -17.426 3.328 -4.640 1.00 73.31 102 LYS A N 1
ATOM 772 C CA . LYS A 1 102 ? -16.914 3.196 -6.002 1.00 73.31 102 LYS A CA 1
ATOM 773 C C . LYS A 1 102 ? -17.597 1.974 -6.612 1.00 73.31 102 LYS A C 1
ATOM 775 O O . LYS A 1 102 ? -17.288 0.865 -6.168 1.00 73.31 102 LYS A O 1
ATOM 780 N N . PRO A 1 103 ? -18.528 2.145 -7.567 1.00 81.38 103 PRO A N 1
ATOM 781 C CA . PRO A 1 103 ? -19.145 1.006 -8.221 1.00 81.38 103 PRO A CA 1
ATOM 782 C C . PRO A 1 103 ? -18.065 0.143 -8.886 1.00 81.38 103 PRO A C 1
ATOM 784 O O . PRO A 1 103 ? -17.046 0.676 -9.344 1.00 81.38 103 PRO A O 1
ATOM 787 N N . PRO A 1 104 ? -18.255 -1.185 -8.930 1.00 78.25 104 PRO A N 1
ATOM 788 C CA . PRO A 1 104 ? -17.365 -2.051 -9.683 1.00 78.25 104 PRO A CA 1
ATOM 789 C C . PRO A 1 104 ? -17.342 -1.587 -11.143 1.00 78.25 104 PRO A C 1
ATOM 791 O O . PRO A 1 104 ? -18.394 -1.322 -11.725 1.00 78.25 104 PRO A O 1
ATOM 794 N N . LEU A 1 105 ? -16.140 -1.464 -11.717 1.00 81.75 105 LEU A N 1
ATOM 795 C CA . LEU A 1 105 ? -15.977 -1.032 -13.105 1.00 81.75 105 LEU A CA 1
ATOM 796 C C . LEU A 1 105 ? -16.782 -1.938 -14.030 1.00 81.75 105 LEU A C 1
ATOM 798 O O . LEU A 1 105 ? -16.746 -3.169 -13.898 1.00 81.75 105 LEU A O 1
ATOM 802 N N . THR A 1 106 ? -17.451 -1.325 -15.000 1.00 88.19 106 THR A N 1
ATOM 803 C CA . THR A 1 106 ? -18.184 -2.059 -16.032 1.00 88.19 106 THR A CA 1
ATOM 804 C C . THR A 1 106 ? -17.229 -2.981 -16.807 1.00 88.19 106 THR A C 1
ATOM 806 O O . THR A 1 106 ? -16.030 -2.692 -16.917 1.00 88.19 106 THR A O 1
ATOM 809 N N . PRO A 1 107 ? -17.706 -4.115 -17.356 1.00 84.81 107 PRO A N 1
ATOM 810 C CA . PRO A 1 107 ? -16.845 -5.035 -18.107 1.00 84.81 107 PRO A CA 1
ATOM 811 C C . PRO A 1 107 ? -16.155 -4.350 -19.300 1.00 84.81 107 PRO A C 1
ATOM 813 O O . PRO A 1 107 ? -15.032 -4.710 -19.656 1.00 84.81 107 PRO A O 1
ATOM 816 N N . GLU A 1 108 ? -16.792 -3.327 -19.873 1.00 84.25 108 GLU A N 1
ATOM 817 C CA . GLU A 1 108 ? -16.23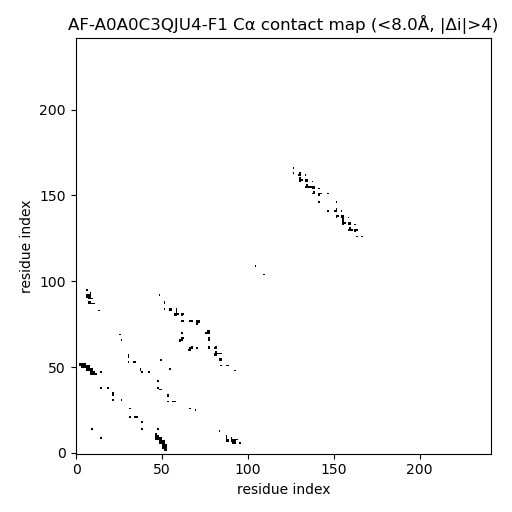8 -2.497 -20.941 1.00 84.25 108 GLU A CA 1
ATOM 818 C C . GLU A 1 108 ? -15.044 -1.655 -20.461 1.00 84.25 108 GLU A C 1
ATOM 820 O O . GLU A 1 108 ? -13.967 -1.698 -21.062 1.00 84.25 108 GLU A O 1
ATOM 825 N N . GLU A 1 109 ? -15.172 -0.963 -19.327 1.00 85.12 109 GLU A N 1
ATOM 826 C CA . GLU A 1 109 ? -14.074 -0.183 -18.740 1.00 85.12 109 GLU A CA 1
ATOM 827 C C . GLU A 1 109 ? -12.890 -1.071 -18.342 1.00 85.12 109 GLU A C 1
ATOM 829 O O . GLU A 1 109 ? -11.732 -0.714 -18.580 1.00 85.12 109 GLU A O 1
ATOM 834 N N . GLN A 1 110 ? -13.158 -2.265 -17.802 1.00 84.00 110 GLN A N 1
ATOM 835 C CA . GLN A 1 110 ? -12.107 -3.232 -17.478 1.00 84.00 110 GLN A CA 1
ATOM 836 C C . GLN A 1 110 ? -11.352 -3.706 -18.728 1.00 84.00 110 GLN A C 1
ATOM 838 O O . GLN A 1 110 ? -10.128 -3.858 -18.688 1.00 84.00 110 GLN A O 1
ATOM 843 N N . ALA A 1 111 ? -12.050 -3.930 -19.846 1.00 84.31 111 ALA A N 1
ATOM 844 C CA . ALA A 1 111 ? -11.415 -4.307 -21.107 1.00 84.31 111 ALA A CA 1
ATOM 845 C C . ALA A 1 111 ? -10.519 -3.179 -21.647 1.00 84.31 111 ALA A C 1
ATOM 847 O O . ALA A 1 111 ? -9.394 -3.435 -22.092 1.00 84.31 111 ALA A O 1
ATOM 848 N N . ILE A 1 112 ? -10.973 -1.926 -21.535 1.00 84.44 112 ILE A N 1
ATOM 849 C CA . ILE A 1 112 ? -10.185 -0.749 -21.916 1.00 84.44 112 ILE A CA 1
ATOM 850 C C . ILE A 1 112 ? -8.912 -0.663 -21.067 1.00 84.44 112 ILE A C 1
ATOM 852 O O . ILE A 1 112 ? -7.828 -0.506 -21.636 1.00 84.44 112 ILE A O 1
ATOM 856 N N . LEU A 1 113 ? -9.001 -0.825 -19.743 1.00 83.75 113 LEU A N 1
ATOM 857 C CA . LEU A 1 113 ? -7.828 -0.814 -18.859 1.00 83.75 113 LEU A CA 1
ATOM 858 C C . LEU A 1 113 ? -6.832 -1.924 -19.210 1.00 83.75 113 LEU A C 1
ATOM 860 O O . LEU A 1 113 ? -5.662 -1.636 -19.457 1.00 83.75 113 LEU A O 1
ATOM 864 N N . LYS A 1 114 ? -7.303 -3.164 -19.372 1.00 86.25 114 LYS A N 1
ATOM 865 C CA . LYS A 1 114 ? -6.447 -4.300 -19.759 1.00 86.25 114 LYS A CA 1
ATOM 866 C C . LYS A 1 114 ? -5.755 -4.078 -21.104 1.00 86.25 114 LYS A C 1
ATOM 868 O O . LYS A 1 114 ? -4.599 -4.458 -21.286 1.00 86.25 114 LYS A O 1
ATOM 873 N N . SER A 1 115 ? -6.440 -3.459 -22.068 1.00 87.12 115 SER A N 1
ATOM 874 C CA . SER A 1 115 ? -5.834 -3.133 -23.364 1.00 87.12 115 SER A CA 1
ATOM 875 C C . SER A 1 115 ? -4.724 -2.080 -23.238 1.00 87.12 115 SER A C 1
ATOM 877 O O . SER A 1 115 ? -3.712 -2.168 -23.935 1.00 87.12 115 SER A O 1
ATOM 879 N N . LYS A 1 116 ? -4.882 -1.111 -22.327 1.00 83.50 116 LYS A N 1
ATOM 880 C CA . LYS A 1 116 ? -3.878 -0.078 -22.042 1.00 83.50 116 LYS A CA 1
ATOM 881 C C . LYS A 1 116 ? -2.658 -0.675 -21.346 1.00 83.50 116 LYS A C 1
ATOM 883 O O . LYS A 1 116 ? -1.540 -0.411 -21.776 1.00 83.50 116 LYS A O 1
ATOM 888 N N . GLU A 1 117 ? -2.874 -1.535 -20.354 1.00 86.19 117 GLU A N 1
ATOM 889 C CA . GLU A 1 117 ? -1.804 -2.252 -19.650 1.00 86.19 117 GLU A CA 1
ATOM 890 C C . GLU A 1 117 ? -0.947 -3.070 -20.621 1.00 86.19 117 GLU A C 1
ATOM 892 O O . GLU A 1 117 ? 0.275 -2.946 -20.631 1.00 86.19 117 GLU A O 1
ATOM 897 N N . ARG A 1 118 ? -1.577 -3.834 -21.523 1.00 89.94 118 ARG A N 1
ATOM 898 C CA . ARG A 1 118 ? -0.856 -4.623 -22.537 1.00 89.94 118 ARG A CA 1
ATOM 899 C C . ARG A 1 118 ? -0.013 -3.760 -23.473 1.00 89.94 118 ARG A C 1
ATOM 901 O O . ARG A 1 118 ? 1.103 -4.148 -23.814 1.00 89.94 118 ARG A O 1
ATOM 908 N N . LYS A 1 119 ? -0.527 -2.595 -23.883 1.00 87.25 119 LYS A N 1
ATOM 909 C CA . LYS A 1 119 ? 0.215 -1.644 -24.728 1.00 87.25 119 LYS A CA 1
ATOM 910 C C . LYS A 1 119 ? 1.421 -1.067 -23.992 1.00 87.25 119 LYS A C 1
ATOM 912 O O . LYS A 1 119 ? 2.503 -1.030 -24.568 1.00 87.25 119 LYS A O 1
ATOM 917 N N . ALA A 1 120 ? 1.253 -0.684 -22.727 1.00 85.00 120 ALA A N 1
ATOM 918 C CA . ALA A 1 120 ? 2.346 -0.177 -21.901 1.00 85.00 120 ALA A CA 1
ATOM 919 C C . ALA A 1 120 ? 3.439 -1.240 -21.697 1.00 85.00 120 ALA A C 1
ATOM 921 O O . ALA A 1 120 ? 4.615 -0.962 -21.914 1.00 85.00 120 ALA A O 1
ATOM 922 N N . ILE A 1 121 ? 3.050 -2.479 -21.379 1.00 87.50 121 ILE A N 1
ATOM 923 C CA . ILE A 1 121 ? 3.987 -3.602 -21.229 1.00 87.50 121 ILE A CA 1
ATOM 924 C C . ILE A 1 121 ? 4.736 -3.866 -22.540 1.00 87.50 121 ILE A C 1
ATOM 926 O O . ILE A 1 121 ? 5.953 -4.029 -22.533 1.00 87.50 121 ILE A O 1
ATOM 930 N N . SER A 1 122 ? 4.032 -3.865 -23.674 1.00 88.00 122 SER A N 1
ATOM 931 C CA . SER A 1 122 ? 4.661 -4.096 -24.982 1.00 88.00 122 SER A CA 1
ATOM 932 C C . SER A 1 122 ? 5.667 -2.998 -25.335 1.00 88.00 122 SER A C 1
ATOM 934 O O . SER A 1 122 ? 6.747 -3.299 -25.837 1.00 88.00 122 SER A O 1
ATOM 936 N N . ALA A 1 123 ? 5.347 -1.735 -25.033 1.00 87.06 123 ALA A N 1
ATOM 937 C CA . ALA A 1 123 ? 6.259 -0.613 -25.244 1.00 87.06 123 ALA A CA 1
ATOM 938 C C . ALA A 1 123 ? 7.526 -0.737 -24.383 1.00 87.06 123 ALA A C 1
ATOM 940 O O . ALA A 1 123 ? 8.628 -0.536 -24.891 1.00 87.06 123 ALA A O 1
ATOM 941 N N . LEU A 1 124 ? 7.383 -1.141 -23.115 1.00 86.06 124 LEU A N 1
ATOM 942 C CA . LEU A 1 124 ? 8.524 -1.401 -22.235 1.00 86.06 124 LEU A CA 1
ATOM 943 C C . LEU A 1 124 ? 9.422 -2.501 -22.802 1.00 86.06 124 LEU A C 1
ATOM 945 O O . LEU A 1 124 ? 10.627 -2.300 -22.920 1.00 86.06 124 LEU A O 1
ATOM 949 N N . ILE A 1 125 ? 8.843 -3.638 -23.198 1.00 91.25 125 ILE A N 1
ATOM 950 C CA . ILE A 1 125 ? 9.604 -4.762 -23.764 1.00 91.25 125 ILE A CA 1
ATOM 951 C C . ILE A 1 125 ? 10.359 -4.327 -25.025 1.00 91.25 125 ILE A C 1
ATOM 953 O O . ILE A 1 125 ? 11.535 -4.657 -25.167 1.00 91.25 125 ILE A O 1
ATOM 957 N N . ASN A 1 126 ? 9.720 -3.555 -25.909 1.00 90.00 126 ASN A N 1
ATOM 958 C CA . ASN A 1 126 ? 10.370 -3.040 -27.112 1.00 90.00 126 ASN A CA 1
ATOM 959 C C . ASN A 1 126 ? 11.560 -2.126 -26.773 1.00 90.00 126 ASN A C 1
ATOM 961 O O . ASN A 1 126 ? 12.646 -2.315 -27.314 1.00 90.00 126 ASN A O 1
ATOM 965 N N . GLY A 1 127 ? 11.390 -1.202 -25.822 1.00 87.56 127 GLY A N 1
ATOM 966 C CA . GLY A 1 127 ? 12.479 -0.338 -25.361 1.00 87.56 127 GLY A CA 1
ATOM 967 C C . GLY A 1 127 ? 13.644 -1.126 -24.749 1.00 87.56 127 GLY A C 1
ATOM 968 O O . GLY A 1 127 ? 14.802 -0.889 -25.091 1.00 87.56 127 GLY A O 1
ATOM 969 N N . PHE A 1 128 ? 13.358 -2.121 -23.902 1.00 90.88 128 PHE A N 1
ATOM 970 C CA . PHE A 1 128 ? 14.390 -2.985 -23.314 1.00 90.88 128 PHE A CA 1
ATOM 971 C C . PHE A 1 128 ? 15.163 -3.778 -24.374 1.00 90.88 128 PHE A C 1
ATOM 973 O O . PHE A 1 128 ? 16.393 -3.843 -24.316 1.00 90.88 128 PHE A O 1
ATOM 980 N N . LEU A 1 129 ? 14.462 -4.353 -25.356 1.00 92.00 129 LEU A N 1
ATOM 981 C CA . LEU A 1 129 ? 15.091 -5.090 -26.452 1.00 92.00 129 LEU A CA 1
ATOM 982 C C . LEU A 1 129 ? 15.979 -4.185 -27.314 1.00 92.00 129 LEU A C 1
ATOM 984 O O . LEU A 1 129 ? 17.082 -4.601 -27.668 1.00 92.00 129 LEU A O 1
ATOM 988 N N . SER A 1 130 ? 15.558 -2.947 -27.588 1.00 89.62 130 SER A N 1
ATOM 989 C CA . SER A 1 130 ? 16.375 -1.962 -28.310 1.00 89.62 130 SER A CA 1
ATOM 990 C C . SER A 1 130 ? 17.681 -1.649 -27.576 1.00 89.62 130 SER A C 1
ATOM 992 O O . SER A 1 130 ? 18.753 -1.681 -28.181 1.00 89.62 130 SER A O 1
ATOM 994 N N . VAL A 1 131 ? 17.622 -1.399 -26.263 1.00 89.06 131 VAL A N 1
ATOM 995 C CA . VAL A 1 131 ? 18.809 -1.0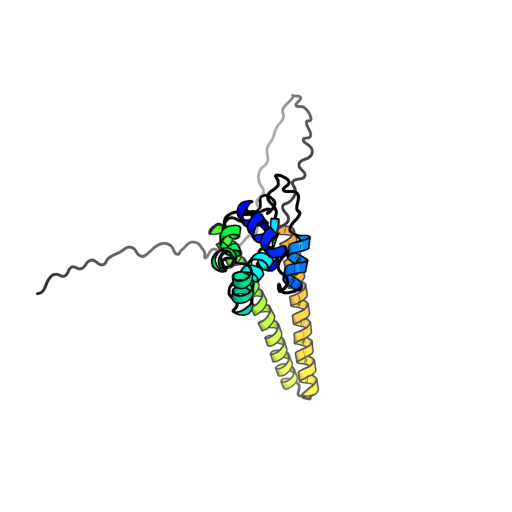76 -25.449 1.00 89.06 131 VAL A CA 1
ATOM 996 C C . VAL A 1 131 ? 19.793 -2.249 -25.413 1.00 89.06 131 VAL A C 1
ATOM 998 O O . VAL A 1 131 ? 20.991 -2.059 -25.640 1.00 89.06 131 VAL A O 1
ATOM 1001 N N . ILE A 1 132 ? 19.296 -3.469 -25.181 1.00 89.75 132 ILE A N 1
ATOM 1002 C CA . ILE A 1 132 ? 20.133 -4.678 -25.167 1.00 89.75 132 ILE A CA 1
ATOM 1003 C C . ILE A 1 132 ? 20.726 -4.931 -26.556 1.00 89.75 132 ILE A C 1
ATOM 1005 O O . ILE A 1 132 ? 21.926 -5.181 -26.670 1.00 89.75 132 ILE A O 1
ATOM 1009 N N . GLY A 1 133 ? 19.916 -4.823 -27.612 1.00 91.56 133 GLY A N 1
ATOM 1010 C CA . GLY A 1 133 ? 20.353 -5.024 -28.992 1.00 91.56 133 GLY A CA 1
ATOM 1011 C C . GLY A 1 133 ? 21.487 -4.079 -29.385 1.00 91.56 133 GLY A C 1
ATOM 1012 O O . GLY A 1 133 ? 22.483 -4.517 -29.956 1.00 91.56 133 GLY A O 1
ATOM 1013 N N . VAL A 1 134 ? 21.389 -2.803 -29.006 1.00 93.00 134 VAL A N 1
ATOM 1014 C CA . VA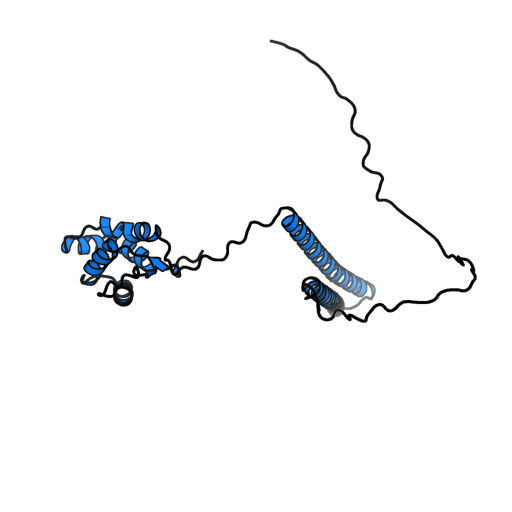L A 1 134 ? 22.427 -1.794 -29.275 1.00 93.00 134 VAL A CA 1
ATOM 1015 C C . VAL A 1 134 ? 23.690 -2.054 -28.457 1.00 93.00 134 VAL A C 1
ATOM 1017 O O . VAL A 1 134 ? 24.792 -1.930 -28.990 1.00 93.00 134 VAL A O 1
ATOM 1020 N N . GLY A 1 135 ? 23.557 -2.480 -27.198 1.00 87.56 135 GLY A N 1
ATOM 1021 C CA . GLY A 1 135 ? 24.700 -2.882 -26.375 1.00 87.56 135 GLY A CA 1
ATOM 1022 C C . GLY A 1 135 ? 25.464 -4.067 -26.977 1.00 87.56 135 GLY A C 1
ATOM 1023 O O . GLY A 1 135 ? 26.682 -3.998 -27.155 1.00 87.56 135 GLY A O 1
ATOM 1024 N N . VAL A 1 136 ? 24.749 -5.129 -27.367 1.00 91.56 136 VAL A N 1
ATOM 1025 C CA . VAL A 1 136 ? 25.340 -6.321 -28.004 1.00 91.56 136 VAL A CA 1
ATOM 1026 C C . VAL A 1 136 ? 25.962 -5.971 -29.358 1.00 91.56 136 VAL A C 1
ATOM 1028 O O . VAL A 1 136 ? 27.088 -6.387 -29.638 1.00 91.56 136 VAL A O 1
ATOM 1031 N N . ALA A 1 137 ? 25.279 -5.168 -30.179 1.00 92.38 137 ALA A N 1
ATOM 1032 C CA . ALA A 1 137 ? 25.802 -4.714 -31.465 1.00 92.38 137 ALA A CA 1
ATOM 1033 C C . ALA A 1 137 ? 27.067 -3.857 -31.298 1.00 92.38 137 ALA A C 1
ATOM 1035 O O . ALA A 1 137 ? 28.048 -4.073 -32.009 1.00 92.38 137 ALA A O 1
ATOM 1036 N N . GLY A 1 138 ? 27.085 -2.938 -30.327 1.00 89.31 138 GLY A N 1
ATOM 1037 C CA . GLY A 1 138 ? 28.252 -2.112 -30.009 1.00 89.31 138 GLY A CA 1
ATOM 1038 C C . GLY A 1 138 ? 29.449 -2.943 -29.544 1.00 89.31 138 GLY A C 1
ATOM 1039 O O . GLY A 1 138 ? 30.577 -2.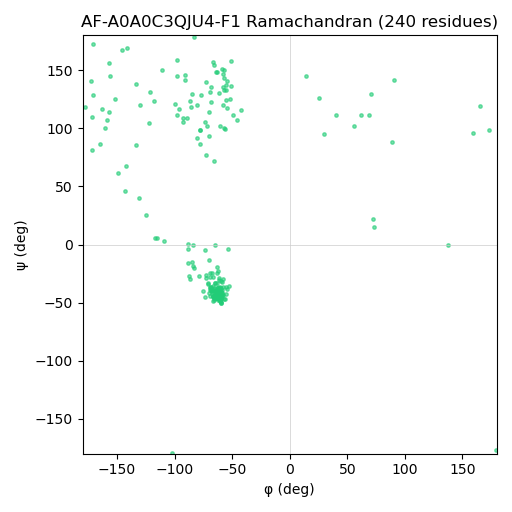709 -29.983 1.00 89.31 138 GLY A O 1
ATOM 1040 N N . TRP A 1 139 ? 29.204 -3.968 -28.722 1.00 87.19 139 TRP A N 1
ATOM 1041 C CA . TRP A 1 139 ? 30.237 -4.919 -28.308 1.00 87.19 139 TRP A CA 1
ATOM 1042 C C . TRP A 1 139 ? 30.810 -5.701 -29.498 1.00 87.19 139 TRP A C 1
ATOM 1044 O O . TRP A 1 139 ? 32.031 -5.816 -29.645 1.00 87.19 139 TRP A O 1
ATOM 1054 N N . TRP A 1 140 ? 29.937 -6.207 -30.375 1.00 92.56 140 TRP A N 1
ATOM 1055 C CA . TRP A 1 140 ? 30.340 -6.978 -31.552 1.00 92.56 140 TRP A CA 1
ATOM 1056 C C . TRP A 1 140 ? 31.119 -6.125 -32.563 1.00 92.56 140 TRP A C 1
ATOM 1058 O O . TRP A 1 140 ? 32.194 -6.527 -33.015 1.00 92.56 140 TRP A O 1
ATOM 1068 N N . ALA A 1 141 ? 30.650 -4.905 -32.835 1.00 89.94 141 ALA A N 1
ATOM 1069 C CA . ALA A 1 141 ? 31.332 -3.943 -33.697 1.00 89.94 141 ALA A CA 1
ATOM 1070 C C . ALA A 1 141 ? 32.732 -3.596 -33.161 1.00 89.94 141 ALA A C 1
ATOM 1072 O O . ALA A 1 141 ? 33.715 -3.655 -33.904 1.00 89.94 141 ALA A O 1
ATOM 1073 N N . GLY A 1 142 ? 32.860 -3.348 -31.853 1.00 86.31 142 GLY A N 1
ATOM 1074 C CA . GLY A 1 142 ? 34.160 -3.136 -31.209 1.00 86.31 142 GLY A CA 1
ATOM 1075 C C . GLY A 1 142 ? 35.091 -4.351 -31.323 1.00 86.31 142 GLY A C 1
ATOM 1076 O O . GLY A 1 142 ? 36.312 -4.201 -31.410 1.00 86.31 142 GLY A O 1
ATOM 1077 N N . GLY A 1 143 ? 34.522 -5.561 -31.367 1.00 85.12 143 GLY A N 1
ATOM 1078 C CA . GLY A 1 143 ? 35.223 -6.807 -31.676 1.00 85.12 143 GLY A CA 1
ATOM 1079 C C . GLY A 1 143 ? 35.830 -6.829 -33.075 1.00 85.12 143 GLY A C 1
ATOM 1080 O O . GLY A 1 143 ? 37.011 -7.142 -33.209 1.00 85.12 143 GLY A O 1
ATOM 1081 N N . SER A 1 144 ? 35.052 -6.443 -34.086 1.00 87.69 144 SER A N 1
ATOM 1082 C CA . SER A 1 144 ? 35.482 -6.468 -35.492 1.00 87.69 144 SER A CA 1
ATOM 1083 C C . SER A 1 144 ? 36.612 -5.483 -35.822 1.00 87.69 144 SER A C 1
ATOM 1085 O O . SER A 1 144 ? 37.422 -5.752 -36.701 1.00 87.69 144 SER A O 1
ATOM 1087 N N . ILE A 1 145 ? 36.712 -4.376 -35.078 1.00 89.31 145 ILE A N 1
ATOM 1088 C CA . ILE A 1 145 ? 37.704 -3.307 -35.298 1.00 89.31 145 ILE A CA 1
ATOM 1089 C C . ILE A 1 145 ? 39.027 -3.588 -34.546 1.00 89.31 145 ILE A C 1
ATOM 1091 O O . ILE A 1 145 ? 39.998 -2.848 -34.675 1.00 89.31 145 ILE A O 1
ATOM 1095 N N . GLY A 1 146 ? 39.104 -4.666 -33.754 1.00 89.19 146 GLY A N 1
ATOM 1096 C CA . GLY A 1 146 ? 40.317 -5.014 -33.001 1.00 89.19 146 GLY A CA 1
ATOM 1097 C C . GLY A 1 146 ? 40.598 -4.096 -31.803 1.00 89.19 146 GLY A C 1
ATOM 1098 O O . GLY A 1 146 ? 41.734 -4.003 -31.343 1.00 89.19 146 GLY A O 1
ATOM 1099 N N . MET A 1 147 ? 39.577 -3.410 -31.276 1.00 89.06 147 MET A N 1
ATOM 1100 C CA . MET A 1 147 ? 39.730 -2.510 -30.126 1.00 89.06 147 MET A CA 1
ATOM 1101 C C . MET A 1 147 ? 40.119 -3.277 -28.847 1.00 89.06 147 MET A C 1
ATOM 1103 O O . MET A 1 147 ? 39.791 -4.456 -28.685 1.00 89.06 147 MET A O 1
ATOM 1107 N N . ARG A 1 148 ? 40.782 -2.606 -27.892 1.00 90.38 148 ARG A N 1
ATOM 1108 C CA . ARG A 1 148 ? 41.017 -3.157 -26.539 1.00 90.38 148 ARG A CA 1
ATOM 1109 C C . ARG A 1 148 ? 39.680 -3.355 -25.813 1.00 90.38 148 ARG A C 1
ATOM 1111 O O . ARG A 1 148 ? 38.741 -2.596 -26.044 1.00 90.38 148 ARG A O 1
ATOM 1118 N N . GLN A 1 149 ? 39.600 -4.364 -24.940 1.00 88.19 149 GLN A N 1
ATOM 1119 C CA . GLN A 1 149 ? 38.356 -4.752 -24.249 1.00 88.19 149 GLN A CA 1
ATOM 1120 C C . GLN A 1 149 ? 37.705 -3.578 -23.496 1.00 88.19 149 GLN A C 1
ATOM 1122 O O . GLN A 1 149 ? 36.492 -3.393 -23.583 1.00 88.19 149 GLN A O 1
ATOM 1127 N N . ASP A 1 150 ? 38.518 -2.718 -22.878 1.00 90.12 150 ASP A N 1
ATOM 1128 C CA . ASP A 1 150 ? 38.059 -1.544 -22.125 1.00 90.12 150 ASP A CA 1
ATOM 1129 C C . ASP A 1 150 ? 37.246 -0.572 -22.995 1.00 90.12 150 ASP A C 1
ATOM 1131 O O . ASP A 1 150 ? 36.223 -0.034 -22.571 1.00 90.12 150 ASP A O 1
ATOM 1135 N N . HIS A 1 151 ? 37.656 -0.376 -24.252 1.00 89.81 151 HIS A N 1
ATOM 1136 C CA . HIS A 1 151 ? 36.977 0.539 -25.171 1.00 89.81 151 HIS A CA 1
ATOM 1137 C C . HIS A 1 151 ? 35.707 -0.066 -25.782 1.00 89.81 151 HIS A C 1
ATOM 1139 O O . HIS A 1 151 ? 34.775 0.675 -26.092 1.00 89.81 151 HIS A O 1
ATOM 1145 N N . LYS A 1 152 ? 35.622 -1.399 -25.901 1.00 87.81 152 LYS A N 1
ATOM 1146 C CA . LYS A 1 152 ? 34.396 -2.086 -26.350 1.00 87.81 152 LYS A CA 1
ATOM 1147 C C . LYS A 1 152 ? 33.273 -1.931 -25.331 1.00 87.81 152 LYS A C 1
ATOM 1149 O O . LYS A 1 152 ? 32.144 -1.613 -25.702 1.00 87.81 152 LYS A O 1
ATOM 1154 N N . ALA A 1 153 ? 33.603 -2.109 -24.050 1.00 88.69 153 ALA A N 1
ATOM 1155 C CA . ALA A 1 153 ? 32.660 -1.917 -22.955 1.00 88.69 153 ALA A CA 1
ATOM 1156 C C . ALA A 1 153 ? 32.126 -0.476 -22.947 1.00 88.69 153 ALA A C 1
ATOM 1158 O O . ALA A 1 153 ? 30.913 -0.277 -22.989 1.00 88.69 153 ALA A O 1
ATOM 1159 N N . LEU A 1 154 ? 33.024 0.515 -23.005 1.00 90.44 154 LEU A N 1
ATOM 1160 C CA . LEU A 1 154 ? 32.662 1.937 -23.052 1.00 90.44 154 LEU A CA 1
ATOM 1161 C C . LEU A 1 154 ? 31.726 2.268 -24.222 1.00 90.44 154 LEU A C 1
ATOM 1163 O O . LEU A 1 154 ? 30.705 2.921 -24.012 1.00 90.44 154 LEU A O 1
ATOM 1167 N N . LEU A 1 155 ? 32.028 1.782 -25.431 1.00 87.50 155 LEU A N 1
ATOM 1168 C CA . LEU A 1 155 ? 31.197 2.030 -26.612 1.00 87.50 155 LEU A CA 1
ATOM 1169 C C . LEU A 1 155 ? 29.805 1.389 -26.486 1.00 87.50 155 LEU A C 1
ATOM 1171 O O . LEU A 1 155 ? 28.804 2.029 -26.804 1.00 87.50 155 LEU A O 1
ATOM 1175 N N . SER A 1 156 ? 29.731 0.148 -25.989 1.00 86.69 156 SER A N 1
ATOM 1176 C CA . SER A 1 156 ? 28.457 -0.561 -25.799 1.00 86.69 156 SER A CA 1
ATOM 1177 C C . SER A 1 156 ? 27.552 0.124 -24.772 1.00 86.69 156 SER A C 1
ATOM 1179 O O . SER A 1 156 ? 26.363 0.318 -25.027 1.00 86.69 156 SER A O 1
ATOM 1181 N N . VAL A 1 157 ? 28.121 0.561 -23.643 1.00 90.00 157 VAL A N 1
ATOM 1182 C CA . VAL A 1 157 ? 27.391 1.264 -22.583 1.00 90.00 157 VAL A CA 1
ATOM 1183 C C . VAL A 1 157 ? 26.940 2.636 -23.071 1.00 90.00 157 VAL A C 1
ATOM 1185 O O . VAL A 1 157 ? 25.796 3.016 -22.842 1.00 90.00 157 VAL A O 1
ATOM 1188 N N . PHE A 1 158 ? 27.794 3.360 -23.799 1.00 91.88 158 PHE A N 1
ATOM 1189 C CA . PHE A 1 158 ? 27.428 4.655 -24.370 1.00 91.88 158 PHE A CA 1
ATOM 1190 C C . PHE A 1 158 ? 26.260 4.539 -25.361 1.00 91.88 158 PHE A C 1
ATOM 1192 O O . PHE A 1 158 ? 25.295 5.298 -25.264 1.00 91.88 158 PHE A O 1
ATOM 1199 N N . GLY A 1 159 ? 26.303 3.554 -26.266 1.00 89.50 159 GLY A N 1
ATOM 1200 C CA . GLY A 1 159 ? 25.204 3.279 -27.196 1.00 89.50 159 GLY A CA 1
ATOM 1201 C C . GLY A 1 159 ? 23.903 2.915 -26.474 1.00 89.50 159 GLY A C 1
ATOM 1202 O O . GLY A 1 159 ? 22.848 3.467 -26.786 1.00 89.50 159 GLY A O 1
ATOM 1203 N N . ALA A 1 160 ? 23.983 2.050 -25.459 1.00 88.25 160 ALA A N 1
ATOM 1204 C CA . ALA A 1 160 ? 22.837 1.675 -24.633 1.00 88.25 160 ALA A CA 1
ATOM 1205 C C . ALA A 1 160 ? 22.221 2.888 -23.908 1.00 88.25 160 ALA A C 1
ATOM 1207 O O . ALA A 1 160 ? 21.000 3.045 -23.909 1.00 88.25 160 ALA A O 1
ATOM 1208 N N . ILE A 1 161 ? 23.048 3.779 -23.346 1.00 91.62 161 ILE A N 1
ATOM 1209 C CA . ILE A 1 161 ? 22.593 5.013 -22.684 1.00 91.62 161 ILE A CA 1
ATOM 1210 C C . ILE A 1 161 ? 21.912 5.954 -23.683 1.00 91.62 161 ILE A C 1
ATOM 1212 O O . ILE A 1 161 ? 20.829 6.461 -23.394 1.00 91.62 161 ILE A O 1
ATOM 1216 N N . ALA A 1 162 ? 22.504 6.179 -24.860 1.00 92.50 162 ALA A N 1
ATOM 1217 C CA . ALA A 1 162 ? 21.924 7.061 -25.873 1.00 92.50 162 ALA A CA 1
ATOM 1218 C C . ALA A 1 162 ? 20.524 6.589 -26.310 1.00 92.50 162 ALA A C 1
ATOM 1220 O O . ALA A 1 162 ? 19.592 7.392 -26.429 1.00 92.50 162 ALA A O 1
ATOM 1221 N N . VAL A 1 163 ? 20.352 5.277 -26.488 1.00 92.62 163 VAL A N 1
ATOM 1222 C CA . VAL A 1 163 ? 19.059 4.677 -26.842 1.00 92.62 163 VAL A CA 1
ATOM 1223 C C . VAL A 1 163 ? 18.074 4.740 -25.680 1.00 92.62 163 VAL A C 1
ATOM 1225 O O . VAL A 1 163 ? 16.930 5.134 -25.891 1.00 92.62 163 VAL A O 1
ATOM 1228 N N . ALA A 1 164 ? 18.513 4.468 -24.450 1.00 89.56 164 ALA A N 1
ATOM 1229 C CA . ALA A 1 164 ? 17.667 4.604 -23.266 1.00 89.56 164 ALA A CA 1
ATOM 1230 C C . ALA A 1 164 ? 17.140 6.040 -23.089 1.00 89.56 164 ALA A C 1
ATOM 1232 O O . ALA A 1 164 ? 15.960 6.229 -22.799 1.00 89.56 164 ALA A O 1
ATOM 1233 N N . ILE A 1 165 ? 17.981 7.057 -23.319 1.00 92.69 165 ILE A N 1
ATOM 1234 C CA . ILE A 1 165 ? 17.564 8.467 -23.282 1.00 92.69 165 ILE A CA 1
ATOM 1235 C C . ILE A 1 165 ? 16.544 8.757 -24.387 1.00 92.69 165 ILE A C 1
ATOM 1237 O O . ILE A 1 165 ? 15.529 9.404 -24.132 1.00 92.69 165 ILE A O 1
ATOM 1241 N N . THR A 1 166 ? 16.786 8.267 -25.604 1.00 93.56 166 THR A N 1
ATOM 1242 C CA . THR A 1 166 ? 15.883 8.478 -26.747 1.00 93.56 166 THR A CA 1
ATOM 1243 C C . THR A 1 166 ? 14.501 7.876 -26.483 1.00 93.56 166 THR A C 1
ATOM 1245 O O . THR A 1 166 ? 13.491 8.560 -26.653 1.00 93.56 166 THR A O 1
ATOM 1248 N N . GLU A 1 167 ? 14.450 6.637 -25.991 1.00 90.50 167 GLU A N 1
ATOM 1249 C CA . GLU A 1 167 ? 13.203 5.965 -25.603 1.00 90.50 167 GLU A CA 1
ATOM 1250 C C . GLU A 1 167 ? 12.510 6.679 -24.432 1.00 90.50 167 GLU A C 1
ATOM 1252 O O . GLU A 1 167 ? 11.294 6.866 -24.453 1.00 90.50 167 GLU A O 1
ATOM 1257 N N . ALA A 1 168 ? 13.263 7.165 -23.437 1.00 89.25 168 ALA A N 1
ATOM 1258 C CA . ALA A 1 168 ? 12.703 7.922 -22.316 1.00 89.25 168 ALA A CA 1
ATOM 1259 C C . ALA A 1 168 ? 12.051 9.239 -22.767 1.00 89.25 168 ALA A C 1
ATOM 1261 O O . ALA A 1 168 ? 10.955 9.577 -22.316 1.00 89.25 168 ALA A O 1
ATOM 1262 N N . VAL A 1 169 ? 12.682 9.973 -23.689 1.00 92.81 169 VAL A N 1
ATOM 1263 C CA . VAL A 1 169 ? 12.099 11.190 -24.274 1.00 92.81 169 VAL A CA 1
ATOM 1264 C C . VAL A 1 169 ? 10.832 10.854 -25.060 1.00 92.81 169 VAL A C 1
ATOM 1266 O O . VAL A 1 169 ? 9.819 11.543 -24.911 1.00 92.81 169 VAL A O 1
ATOM 1269 N N . LEU A 1 170 ? 10.854 9.782 -25.856 1.00 88.94 170 LEU A N 1
ATOM 1270 C CA . LEU A 1 170 ? 9.695 9.346 -26.633 1.00 88.94 170 LEU A CA 1
ATOM 1271 C C . LEU A 1 170 ? 8.523 8.946 -25.722 1.00 88.94 170 LEU A C 1
ATOM 1273 O O . LEU A 1 170 ? 7.382 9.350 -25.968 1.00 88.94 170 LEU A O 1
ATOM 1277 N N . TYR A 1 171 ? 8.815 8.239 -24.628 1.00 87.00 171 TYR A N 1
ATOM 1278 C CA . TYR A 1 171 ? 7.845 7.898 -23.592 1.00 87.00 171 TYR A CA 1
ATOM 1279 C C . TYR A 1 171 ? 7.275 9.146 -22.909 1.00 87.00 171 TYR A C 1
ATOM 1281 O O . TYR A 1 171 ? 6.058 9.263 -22.779 1.00 87.00 171 TYR A O 1
ATOM 1289 N N . CYS A 1 172 ? 8.113 10.121 -22.544 1.00 90.38 172 CYS A N 1
ATOM 1290 C CA . CYS A 1 172 ? 7.659 11.393 -21.973 1.00 90.38 172 CYS A CA 1
ATOM 1291 C C . CYS A 1 172 ? 6.708 12.145 -22.918 1.00 90.38 172 CYS A C 1
ATOM 1293 O O . CYS A 1 172 ? 5.658 12.622 -22.485 1.00 90.38 172 CYS A O 1
ATOM 1295 N N . ILE A 1 173 ? 7.026 12.214 -24.217 1.00 91.12 173 ILE A N 1
ATOM 1296 C CA . ILE A 1 173 ? 6.155 12.847 -25.222 1.00 91.12 173 ILE A CA 1
ATOM 1297 C C . ILE A 1 173 ? 4.819 12.104 -25.330 1.00 91.12 173 ILE A C 1
ATOM 1299 O O . ILE A 1 173 ? 3.758 12.736 -25.409 1.00 91.12 173 ILE A O 1
ATOM 1303 N N . TRP A 1 174 ? 4.857 10.770 -25.341 1.00 89.06 174 TRP A N 1
ATOM 1304 C CA . TRP A 1 174 ? 3.654 9.946 -25.383 1.00 89.06 174 TRP A CA 1
ATOM 1305 C C . TRP A 1 174 ? 2.782 10.162 -24.141 1.00 89.06 174 TRP A C 1
ATOM 1307 O O . TRP A 1 174 ? 1.587 10.430 -24.279 1.00 89.06 174 TRP A O 1
ATOM 1317 N N . GLN A 1 175 ? 3.391 10.158 -22.954 1.00 87.00 175 GLN A N 1
ATOM 1318 C CA . GLN A 1 175 ? 2.718 10.401 -21.681 1.00 87.00 175 GLN A CA 1
ATOM 1319 C C . GLN A 1 175 ? 2.058 11.787 -21.655 1.00 87.00 175 GLN A C 1
ATOM 1321 O O . GLN A 1 175 ? 0.875 11.902 -21.346 1.00 87.00 175 GLN A O 1
ATOM 1326 N N . TRP A 1 176 ? 2.765 12.838 -22.085 1.00 88.88 176 TRP A N 1
ATOM 1327 C CA . TRP A 1 176 ? 2.205 14.193 -22.152 1.00 88.88 176 TRP A CA 1
ATOM 1328 C C . TRP A 1 176 ? 1.017 14.306 -23.108 1.00 88.88 176 TRP A C 1
ATOM 1330 O O . TRP A 1 176 ? 0.064 15.042 -22.837 1.00 88.88 176 TRP A O 1
ATOM 1340 N N . ARG A 1 177 ? 1.051 13.599 -24.243 1.00 86.25 177 ARG A N 1
ATOM 1341 C CA . ARG A 1 177 ? -0.098 13.542 -25.160 1.00 86.25 177 ARG A CA 1
ATOM 1342 C C . ARG A 1 177 ? -1.266 12.783 -24.545 1.00 86.25 177 ARG A C 1
ATOM 1344 O O . ARG A 1 177 ? -2.410 13.203 -24.714 1.00 86.25 177 ARG A O 1
ATOM 1351 N N . TYR A 1 178 ? -0.980 11.704 -23.830 1.00 82.69 178 TYR A N 1
ATOM 1352 C CA . TYR A 1 178 ? -1.987 10.886 -23.175 1.00 82.69 178 TYR A CA 1
ATOM 1353 C C . TYR A 1 178 ? -2.708 11.646 -22.051 1.00 82.69 178 TYR A C 1
ATOM 1355 O O . TYR A 1 178 ? -3.939 11.690 -22.035 1.00 82.69 178 TYR A O 1
ATOM 1363 N N . ASP A 1 179 ? -1.967 12.347 -21.192 1.00 82.94 179 ASP A N 1
ATOM 1364 C CA . ASP A 1 179 ? -2.540 13.148 -20.104 1.00 82.94 179 ASP A CA 1
ATOM 1365 C C . ASP A 1 179 ? -3.416 14.295 -20.635 1.00 82.94 179 ASP A C 1
ATOM 1367 O O . ASP A 1 179 ? -4.449 14.626 -20.053 1.00 82.94 179 ASP A O 1
ATOM 1371 N N . ARG A 1 180 ? -3.062 14.872 -21.793 1.00 81.56 180 ARG A N 1
ATOM 1372 C CA . ARG A 1 180 ? -3.892 15.882 -22.474 1.00 81.56 180 ARG A CA 1
ATOM 1373 C C . ARG A 1 180 ? -5.168 15.305 -23.083 1.00 81.56 180 ARG A C 1
ATOM 1375 O O . ARG A 1 180 ? -6.174 16.005 -23.114 1.00 81.56 180 ARG A O 1
ATOM 1382 N N . ALA A 1 181 ? -5.142 14.063 -23.563 1.00 77.12 181 ALA A N 1
ATOM 1383 C CA . ALA A 1 181 ? -6.317 13.403 -24.134 1.00 77.12 181 ALA A CA 1
ATOM 1384 C C . ALA A 1 181 ? -7.350 13.001 -23.067 1.00 77.12 181 ALA A C 1
ATOM 1386 O O . ALA A 1 181 ? -8.537 12.898 -23.370 1.00 77.12 181 ALA A O 1
ATOM 1387 N N . LEU A 1 182 ? -6.907 12.785 -21.825 1.00 70.69 182 LEU A N 1
ATOM 1388 C CA . LEU A 1 182 ? -7.771 12.447 -20.692 1.00 70.69 182 LEU A CA 1
ATOM 1389 C C . LEU A 1 182 ? -8.384 13.660 -19.993 1.00 70.69 182 LEU A C 1
ATOM 1391 O O . LEU A 1 182 ? -9.338 13.484 -19.236 1.00 70.69 182 LEU A O 1
ATOM 1395 N N . GLN A 1 183 ? -7.881 14.875 -20.227 1.00 67.31 183 GLN A N 1
ATOM 1396 C CA . GLN A 1 183 ? -8.565 16.064 -19.732 1.00 67.31 183 GLN A CA 1
ATOM 1397 C C . GLN A 1 183 ? -9.860 16.243 -20.534 1.00 67.31 183 GLN A C 1
ATOM 1399 O O . GLN A 1 183 ? -9.789 16.505 -21.739 1.00 67.31 183 GLN A O 1
ATOM 1404 N N . PRO A 1 184 ? -11.051 16.111 -19.913 1.00 57.41 184 PRO A N 1
ATOM 1405 C CA . PRO A 1 184 ? -12.287 16.436 -20.597 1.00 57.41 184 PRO A CA 1
ATOM 1406 C C . PRO A 1 184 ? -12.168 17.895 -21.015 1.00 57.41 184 PRO A C 1
ATOM 1408 O O . PRO A 1 184 ? -11.965 18.777 -20.180 1.00 57.41 184 PRO A O 1
ATOM 1411 N N . THR A 1 185 ? -12.238 18.149 -22.320 1.00 56.34 185 THR A N 1
ATOM 1412 C CA . THR A 1 185 ? -12.330 19.503 -22.851 1.00 56.34 185 THR A CA 1
ATOM 1413 C C . THR A 1 185 ? -13.550 20.133 -22.199 1.00 56.34 185 THR A C 1
ATOM 1415 O O . THR A 1 185 ? -14.689 19.863 -22.581 1.00 56.34 185 THR A O 1
ATOM 1418 N N . HIS A 1 186 ? -13.315 20.934 -21.156 1.00 52.06 186 HIS A N 1
ATOM 1419 C CA . HIS A 1 186 ? -14.326 21.770 -20.540 1.00 52.06 186 HIS A CA 1
ATOM 1420 C C . HIS A 1 186 ? -14.846 22.643 -21.672 1.00 52.06 186 HIS A C 1
ATOM 1422 O O . HIS A 1 186 ? -14.173 23.573 -22.124 1.00 52.06 186 HIS A O 1
ATOM 1428 N N . LYS A 1 187 ? -16.002 22.250 -22.213 1.00 52.53 187 LYS A N 1
ATOM 1429 C CA . LYS A 1 187 ? -16.675 22.937 -23.302 1.00 52.53 187 LYS A CA 1
ATOM 1430 C C . LYS A 1 187 ? -16.719 24.405 -22.908 1.00 52.53 187 LYS A C 1
ATOM 1432 O O . LYS A 1 187 ? -17.436 24.777 -21.980 1.00 52.53 187 LYS A O 1
ATOM 1437 N N . ARG A 1 188 ? -15.966 25.244 -23.623 1.00 52.28 188 ARG A N 1
ATOM 1438 C CA . ARG A 1 188 ? -16.208 26.686 -23.690 1.00 52.28 188 ARG A CA 1
ATOM 1439 C C . ARG A 1 188 ? -17.546 26.882 -24.402 1.00 52.28 188 ARG A C 1
ATOM 1441 O O . ARG A 1 188 ? -17.618 27.284 -25.555 1.00 52.28 188 ARG A O 1
ATOM 1448 N N . SER A 1 189 ? -18.620 26.541 -23.700 1.00 57.69 189 SER A N 1
ATOM 1449 C CA . SER A 1 189 ? -19.970 26.964 -24.008 1.00 57.69 189 SER A CA 1
ATOM 1450 C C . SER A 1 189 ? -20.103 28.394 -23.509 1.00 57.69 189 SER A C 1
ATOM 1452 O O . SER A 1 189 ? -20.482 28.620 -22.367 1.00 57.69 189 SER A O 1
ATOM 1454 N N . ALA A 1 190 ? -19.726 29.359 -24.345 1.00 56.06 190 ALA A N 1
ATOM 1455 C CA . ALA A 1 190 ? -20.131 30.751 -24.181 1.00 56.06 190 ALA A CA 1
ATOM 1456 C C . ALA A 1 190 ? -19.871 31.542 -25.469 1.00 56.06 190 ALA A C 1
ATOM 1458 O O . ALA A 1 190 ? -18.833 32.180 -25.618 1.00 56.06 190 ALA A O 1
ATOM 1459 N N . LYS A 1 191 ? -20.842 31.517 -26.387 1.00 52.41 191 LYS A N 1
ATOM 1460 C CA . LYS A 1 191 ? -21.592 32.702 -26.857 1.00 52.41 191 LYS A CA 1
ATOM 1461 C C . LYS A 1 191 ? -22.230 32.417 -28.216 1.00 52.41 191 LYS A C 1
ATOM 1463 O O . LYS A 1 191 ? -21.648 32.591 -29.279 1.00 52.41 191 LYS A O 1
ATOM 1468 N N . ARG A 1 192 ? -23.498 32.021 -28.119 1.00 48.94 192 ARG A N 1
ATOM 1469 C CA . ARG A 1 192 ? -24.546 32.186 -29.124 1.00 48.94 192 ARG A CA 1
ATOM 1470 C C . ARG A 1 192 ? -24.485 33.630 -29.657 1.00 48.94 192 ARG A C 1
ATOM 1472 O O . ARG A 1 192 ? -24.864 34.558 -28.945 1.00 48.94 192 ARG A O 1
ATOM 1479 N N . LYS A 1 193 ? -24.003 33.836 -30.883 1.00 47.22 193 LYS A N 1
ATOM 1480 C CA . LYS A 1 193 ? -24.212 35.089 -31.620 1.00 47.22 193 LYS A CA 1
ATOM 1481 C C . LYS A 1 193 ? -25.617 35.006 -32.221 1.00 47.22 193 LYS A C 1
ATOM 1483 O O . LYS A 1 193 ? -25.807 34.421 -33.279 1.00 47.22 193 LYS A O 1
ATOM 1488 N N . LYS A 1 194 ? -26.613 35.513 -31.488 1.00 50.88 194 LYS A N 1
ATOM 1489 C CA . LYS A 1 194 ? -27.918 35.879 -32.050 1.00 50.88 194 LYS A CA 1
ATOM 1490 C C . LYS A 1 194 ? -27.666 37.138 -32.882 1.00 50.88 194 LYS A C 1
ATOM 1492 O O . LYS A 1 194 ? -27.470 38.200 -32.304 1.00 50.88 194 LYS A O 1
ATOM 1497 N N . ILE A 1 195 ? -27.586 37.003 -34.200 1.00 49.88 195 ILE A N 1
ATOM 1498 C CA . ILE A 1 195 ? -27.858 38.111 -35.117 1.00 49.88 195 ILE A CA 1
ATOM 1499 C C . ILE A 1 195 ? -28.988 37.644 -36.020 1.00 49.88 195 ILE A C 1
ATOM 1501 O O . ILE A 1 195 ? -29.015 36.501 -36.470 1.00 49.88 195 ILE A O 1
ATOM 1505 N N . GLU A 1 196 ? -29.961 38.534 -36.106 1.00 44.38 196 GLU A N 1
ATOM 1506 C CA . GLU A 1 196 ? -31.306 38.373 -36.614 1.00 44.38 196 GLU A CA 1
ATOM 1507 C C . GLU A 1 196 ? -31.356 38.021 -38.097 1.00 44.38 196 GLU A C 1
ATOM 1509 O O . GLU A 1 196 ? -30.529 38.438 -38.904 1.00 44.38 196 GLU A O 1
ATOM 1514 N N . ILE A 1 197 ? -32.391 37.252 -38.415 1.00 46.88 197 ILE A N 1
ATOM 1515 C CA . ILE A 1 197 ? -32.924 37.056 -39.752 1.00 46.88 197 ILE A CA 1
ATOM 1516 C C . ILE A 1 197 ? -33.544 38.386 -40.188 1.00 46.88 197 ILE A C 1
ATOM 1518 O O . ILE A 1 197 ? -34.467 38.866 -39.534 1.00 46.88 197 ILE A O 1
ATOM 1522 N N . SER A 1 198 ? -33.079 38.931 -41.309 1.00 42.94 198 SER A N 1
ATOM 1523 C CA . SER A 1 198 ? -33.893 39.776 -42.176 1.00 42.94 198 SER A CA 1
ATOM 1524 C C . SER A 1 198 ? -33.748 39.240 -43.600 1.00 42.94 198 SER A C 1
ATOM 1526 O O . SER A 1 198 ? -32.637 39.139 -44.118 1.00 42.94 198 SER A O 1
ATOM 1528 N N . SER A 1 199 ? -34.882 38.837 -44.175 1.00 45.31 199 SER A N 1
ATOM 1529 C CA . SER A 1 199 ? -35.141 38.657 -45.611 1.00 45.31 199 SER A CA 1
ATOM 1530 C C . SER A 1 199 ? -34.717 39.925 -46.378 1.00 45.31 199 SER A C 1
ATOM 1532 O O . SER A 1 199 ? -34.602 40.986 -45.771 1.00 45.31 199 SER A O 1
ATOM 1534 N N . GLU A 1 200 ? -34.418 39.970 -47.673 1.00 42.00 200 GLU A N 1
ATOM 1535 C CA . GLU A 1 200 ? -34.898 39.298 -48.888 1.00 42.00 200 GLU A CA 1
ATOM 1536 C C . GLU A 1 200 ? -33.901 39.758 -49.982 1.00 42.00 200 GLU A C 1
ATOM 1538 O O . GLU A 1 200 ? -33.437 40.899 -49.922 1.00 42.00 200 GLU A O 1
ATOM 1543 N N . THR A 1 201 ? -33.444 38.954 -50.944 1.00 35.88 201 THR A N 1
ATOM 1544 C CA . THR A 1 201 ? -33.882 39.028 -52.357 1.00 35.88 201 THR A CA 1
ATOM 1545 C C . THR A 1 201 ? -32.877 38.213 -53.195 1.00 35.88 201 THR A C 1
ATOM 1547 O O . THR A 1 201 ? -31.685 38.515 -53.200 1.00 35.88 201 THR A O 1
ATOM 1550 N N . ASP A 1 202 ? -33.361 37.176 -53.875 1.00 46.38 202 ASP A N 1
ATOM 1551 C CA . ASP A 1 202 ? -32.725 36.468 -55.007 1.00 46.38 202 ASP A CA 1
ATOM 1552 C C . ASP A 1 202 ? -33.009 37.252 -56.321 1.00 46.38 202 ASP A C 1
ATOM 1554 O O . ASP A 1 202 ? -33.809 38.190 -56.256 1.00 46.38 202 ASP A O 1
ATOM 1558 N N . PRO A 1 203 ? -32.546 36.889 -57.546 1.00 57.66 203 PRO A N 1
ATOM 1559 C CA . PRO A 1 203 ? -31.593 35.842 -57.972 1.00 57.66 203 PRO A CA 1
ATOM 1560 C C . PRO A 1 203 ? -30.639 36.272 -59.129 1.00 57.66 203 PRO A C 1
ATOM 1562 O O . PRO A 1 203 ? -30.927 37.239 -59.832 1.00 57.66 203 PRO A O 1
ATOM 1565 N N . LYS A 1 204 ? -29.581 35.491 -59.449 1.00 37.16 204 LYS A N 1
ATOM 1566 C CA . LYS A 1 204 ? -29.148 35.227 -60.857 1.00 37.16 204 LYS A CA 1
ATOM 1567 C C . LYS A 1 204 ? -28.062 34.131 -61.005 1.00 37.16 204 LYS A C 1
ATOM 1569 O O . LYS A 1 204 ? -27.034 34.230 -60.354 1.00 37.16 204 LYS A O 1
ATOM 1574 N N . MET A 1 205 ? -28.342 33.154 -61.896 1.00 35.84 205 MET A N 1
ATOM 1575 C CA . MET A 1 205 ? -27.499 32.322 -62.817 1.00 35.84 205 MET A CA 1
ATOM 1576 C C . MET A 1 205 ? -25.964 32.292 -62.621 1.00 35.84 205 MET A C 1
ATOM 1578 O O . MET A 1 205 ? -25.370 33.331 -62.389 1.00 35.84 205 MET A O 1
ATOM 1582 N N . GLU A 1 206 ? -25.189 31.217 -62.827 1.00 40.97 206 GLU A N 1
ATOM 1583 C CA . GLU A 1 206 ? -25.248 30.017 -63.694 1.00 40.97 206 GLU A CA 1
ATOM 1584 C C . GLU A 1 206 ? -24.112 29.031 -63.251 1.00 40.97 206 GLU A C 1
ATOM 1586 O O . GLU A 1 206 ? -23.287 29.404 -62.414 1.00 40.97 206 GLU A O 1
ATOM 1591 N N . PRO A 1 207 ? -24.034 27.789 -63.779 1.00 62.84 207 PRO A N 1
ATOM 1592 C CA . PRO A 1 207 ? -23.262 26.665 -63.234 1.00 62.84 207 PRO A CA 1
ATOM 1593 C C . PRO A 1 207 ? -21.890 26.460 -63.901 1.00 62.84 207 PRO A C 1
ATOM 1595 O O . PRO A 1 207 ? -21.704 26.820 -65.055 1.00 62.84 207 PRO A O 1
ATOM 1598 N N . THR A 1 208 ? -20.953 25.774 -63.231 1.00 49.88 208 THR A N 1
ATOM 1599 C CA . THR A 1 208 ? -19.844 25.038 -63.887 1.00 49.88 208 THR A CA 1
ATOM 1600 C C . THR A 1 208 ? -19.268 23.916 -62.987 1.00 49.88 208 THR A C 1
ATOM 1602 O O . THR A 1 208 ? -19.482 23.943 -61.775 1.00 49.88 208 THR A O 1
ATOM 1605 N N . PRO A 1 209 ? -18.628 22.878 -63.579 1.00 61.78 209 PRO A N 1
ATOM 1606 C CA . PRO A 1 209 ? -18.653 21.476 -63.125 1.00 61.78 209 PRO A CA 1
ATOM 1607 C C . PRO A 1 209 ? -17.373 21.031 -62.361 1.00 61.78 209 PRO A C 1
ATOM 1609 O O . PRO A 1 209 ? -16.468 21.842 -62.164 1.00 61.78 209 PRO A O 1
ATOM 1612 N N . PRO A 1 210 ? -17.268 19.759 -61.899 1.00 62.56 210 PRO A N 1
ATOM 1613 C CA . PRO A 1 210 ? -16.199 19.319 -61.006 1.00 62.56 210 PRO A CA 1
ATOM 1614 C C . PRO A 1 210 ? -14.932 18.927 -61.777 1.00 62.56 210 PRO A C 1
ATOM 1616 O O . PRO A 1 210 ? -14.973 18.079 -62.667 1.00 62.56 210 PRO A O 1
ATOM 1619 N N . THR A 1 211 ? -13.782 19.471 -61.375 1.00 48.03 211 THR A N 1
ATOM 1620 C CA . THR A 1 211 ? -12.479 18.989 -61.852 1.00 48.03 211 THR A CA 1
ATOM 1621 C C . THR A 1 211 ? -11.931 17.940 -60.898 1.00 48.03 211 THR A C 1
ATOM 1623 O O . THR A 1 211 ? -11.438 18.237 -59.811 1.00 48.03 211 THR A O 1
ATOM 1626 N N . SER A 1 212 ? -12.018 16.696 -61.364 1.00 44.44 212 SER A N 1
ATOM 1627 C CA . SER A 1 212 ? -11.138 15.596 -60.986 1.00 44.44 212 SER A CA 1
ATOM 1628 C C . SER A 1 212 ? -9.723 15.828 -61.519 1.00 44.44 212 SER A C 1
ATOM 1630 O O . SER A 1 212 ? -9.553 16.119 -62.698 1.00 44.44 212 SER A O 1
ATOM 1632 N N . ALA A 1 213 ? -8.723 15.594 -60.674 1.00 43.28 213 ALA A N 1
ATOM 1633 C CA . ALA A 1 213 ? -7.453 14.947 -61.013 1.00 43.28 213 ALA A CA 1
ATOM 1634 C C . ALA A 1 213 ? -6.869 14.452 -59.675 1.00 43.28 213 ALA A C 1
ATOM 1636 O O . ALA A 1 213 ? -6.537 15.254 -58.808 1.00 43.28 213 ALA A O 1
ATOM 1637 N N . ALA A 1 214 ? -7.001 13.165 -59.340 1.00 42.19 214 ALA A N 1
ATOM 1638 C CA . ALA A 1 214 ? -6.096 12.094 -59.776 1.00 42.19 214 ALA A CA 1
ATOM 1639 C C . ALA A 1 214 ? -4.653 12.444 -59.380 1.00 42.19 214 ALA A C 1
ATOM 1641 O O . ALA A 1 214 ? -4.028 13.330 -59.949 1.00 42.19 214 ALA A O 1
ATOM 1642 N N . THR A 1 215 ? -4.117 11.851 -58.319 1.00 42.03 215 THR A N 1
ATOM 1643 C CA . THR A 1 215 ? -3.384 10.573 -58.378 1.00 42.03 215 THR A CA 1
ATOM 1644 C C . THR A 1 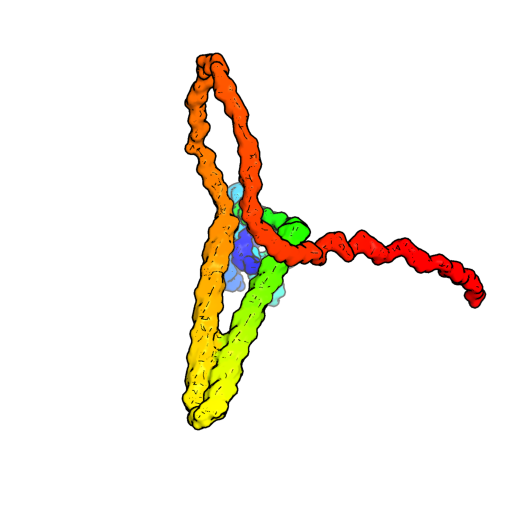215 ? -3.463 9.997 -56.954 1.00 42.03 215 THR A C 1
ATOM 1646 O O . THR A 1 215 ? -3.074 10.676 -56.010 1.00 42.03 215 THR A O 1
ATOM 1649 N N . GLY A 1 216 ? -4.136 8.874 -56.680 1.00 41.31 216 GLY A N 1
ATOM 1650 C CA . GLY A 1 216 ? -3.870 7.554 -57.253 1.00 41.31 216 GLY A CA 1
ATOM 1651 C C . GLY A 1 216 ? -2.554 7.039 -56.661 1.00 41.31 216 GLY A C 1
ATOM 1652 O O . GLY A 1 216 ? -1.576 7.765 -56.654 1.00 41.31 216 GLY A O 1
ATOM 1653 N N . VAL A 1 217 ? -2.396 5.845 -56.121 1.00 48.59 217 VAL A N 1
ATOM 1654 C CA . VAL A 1 217 ? -3.056 4.557 -56.324 1.00 48.59 217 VAL A CA 1
ATOM 1655 C C . VAL A 1 217 ? -2.334 3.683 -55.271 1.00 48.59 217 VAL A C 1
ATOM 1657 O O . VAL A 1 217 ? -1.113 3.756 -55.164 1.00 48.59 217 VAL A O 1
ATOM 1660 N N . GLU A 1 218 ? -3.066 3.136 -54.295 1.00 46.12 218 GLU A N 1
ATOM 1661 C CA . GLU A 1 218 ? -3.329 1.683 -54.167 1.00 46.12 218 GLU A CA 1
ATOM 1662 C C . GLU A 1 218 ? -2.277 0.958 -53.304 1.00 46.12 218 GLU A C 1
ATOM 1664 O O . GLU A 1 218 ? -1.099 1.269 -53.380 1.00 46.12 218 GLU A O 1
ATOM 1669 N N . GLN A 1 219 ? -2.566 -0.023 -52.446 1.00 53.41 219 GLN A N 1
ATOM 1670 C CA . GLN A 1 219 ? -3.733 -0.864 -52.105 1.00 53.41 219 GLN A CA 1
ATOM 1671 C C . GLN A 1 219 ? -3.216 -1.829 -50.968 1.00 53.41 219 GLN A C 1
ATOM 1673 O O . GLN A 1 219 ? -2.025 -1.782 -50.656 1.00 53.41 219 GLN A O 1
ATOM 1678 N N . PRO A 1 220 ? -3.968 -2.808 -50.415 1.00 51.84 220 PRO A N 1
ATOM 1679 C CA . PRO A 1 220 ? -5.298 -2.716 -49.808 1.00 51.84 220 PRO A CA 1
ATOM 1680 C C . PRO A 1 220 ? -5.526 -3.676 -48.602 1.00 51.84 220 PRO A C 1
ATOM 1682 O O . PRO A 1 220 ? -4.791 -4.626 -48.358 1.00 51.84 220 PRO A O 1
ATOM 1685 N N . GLU A 1 221 ? -6.624 -3.429 -47.882 1.00 49.31 221 GLU A N 1
ATOM 1686 C CA . GLU A 1 221 ? -7.640 -4.412 -47.454 1.00 49.31 221 GLU A CA 1
ATOM 1687 C C . GLU A 1 221 ? -7.209 -5.877 -47.212 1.00 49.31 221 GLU A C 1
ATOM 1689 O O . GLU A 1 221 ? -7.303 -6.724 -48.099 1.00 49.31 221 GLU A O 1
ATOM 1694 N N . GLU A 1 222 ? -6.905 -6.225 -45.958 1.00 48.06 222 GLU A N 1
ATOM 1695 C CA . GLU A 1 222 ? -6.835 -7.630 -45.516 1.00 48.06 222 GLU A CA 1
ATOM 1696 C C . GLU A 1 222 ? -7.733 -7.931 -44.298 1.00 48.06 222 GLU A C 1
ATOM 1698 O O . GLU A 1 222 ? -7.468 -8.852 -43.529 1.00 48.06 222 GLU A O 1
ATOM 1703 N N . PHE A 1 223 ? -8.815 -7.164 -44.081 1.00 49.66 223 PHE A N 1
ATOM 1704 C CA . PHE A 1 223 ? -9.556 -7.228 -42.808 1.00 49.66 223 PHE A CA 1
ATOM 1705 C C . PHE A 1 223 ? -11.019 -7.688 -42.838 1.00 49.66 223 PHE A C 1
ATOM 1707 O O . PHE A 1 223 ? -11.651 -7.724 -41.785 1.00 49.66 223 PHE A O 1
ATOM 1714 N N . LEU A 1 224 ? -11.577 -8.128 -43.970 1.00 52.06 224 LEU A N 1
ATOM 1715 C CA . LEU A 1 224 ? -12.999 -8.524 -44.022 1.00 52.06 224 LEU A CA 1
ATOM 1716 C C . LEU A 1 224 ? -13.267 -9.885 -44.677 1.00 52.06 224 LEU A C 1
ATO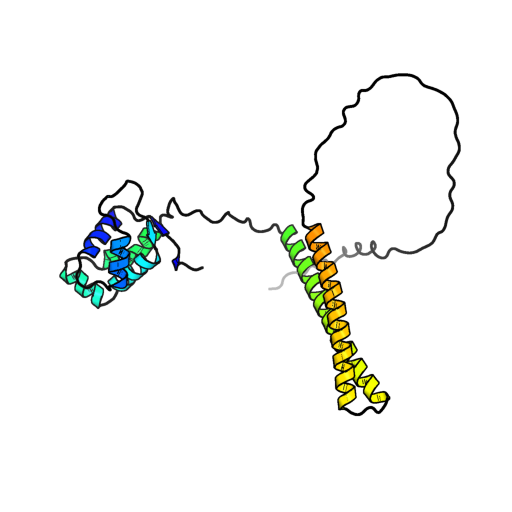M 1718 O O . LEU A 1 224 ? -14.254 -10.063 -45.388 1.00 52.06 224 LEU A O 1
ATOM 1722 N N . ARG A 1 225 ? -12.422 -10.893 -44.412 1.00 50.53 225 ARG A N 1
ATOM 1723 C CA . ARG A 1 225 ? -12.646 -12.246 -44.957 1.00 50.53 225 ARG A CA 1
ATOM 1724 C C . ARG A 1 225 ? -12.272 -13.413 -44.039 1.00 50.53 225 ARG A C 1
ATOM 1726 O O . ARG A 1 225 ? -11.686 -14.386 -44.489 1.00 50.53 225 ARG A O 1
ATOM 1733 N N . ARG A 1 226 ? -12.657 -13.383 -42.757 1.00 52.47 226 ARG A N 1
ATOM 1734 C CA . ARG A 1 226 ? -12.711 -14.607 -41.921 1.00 52.47 226 ARG A CA 1
ATOM 1735 C C . ARG A 1 226 ? -13.903 -14.605 -40.966 1.00 52.47 226 ARG A C 1
ATOM 1737 O O . ARG A 1 226 ? -13.757 -14.537 -39.751 1.00 52.47 226 ARG A O 1
ATOM 1744 N N . ARG A 1 227 ? -15.110 -14.692 -41.527 1.00 53.00 227 ARG A N 1
ATOM 1745 C CA . ARG A 1 227 ? -16.305 -15.132 -40.789 1.00 53.00 227 ARG A CA 1
ATOM 1746 C C . ARG A 1 227 ? -17.276 -15.841 -41.728 1.00 53.00 227 ARG A C 1
ATOM 1748 O O . ARG A 1 227 ? -18.382 -15.392 -41.982 1.00 53.00 227 ARG A O 1
ATOM 1755 N N . HIS A 1 228 ? -16.817 -16.943 -42.298 1.00 49.56 228 HIS A N 1
ATOM 1756 C CA . HIS A 1 228 ? -17.695 -17.947 -42.879 1.00 49.56 228 HIS A CA 1
ATOM 1757 C C . HIS A 1 228 ? -16.937 -19.272 -42.886 1.00 49.56 228 HIS A C 1
ATOM 1759 O O . HIS A 1 228 ? -15.729 -19.262 -43.100 1.00 49.56 228 HIS A O 1
ATOM 1765 N N . VAL A 1 229 ? -17.662 -20.373 -42.681 1.00 51.06 229 VAL A N 1
ATOM 1766 C CA . VAL A 1 229 ? -17.194 -21.764 -42.510 1.00 51.06 229 VAL A CA 1
ATOM 1767 C C . VAL A 1 229 ? -16.890 -22.134 -41.052 1.00 51.06 229 VAL A C 1
ATOM 1769 O O . VAL A 1 229 ? -15.766 -21.989 -40.595 1.00 51.06 229 VAL A O 1
ATOM 1772 N N . GLN A 1 230 ? -17.909 -22.615 -40.327 1.00 52.34 230 GLN A N 1
ATOM 1773 C CA . GLN A 1 230 ? -17.969 -24.011 -39.857 1.00 52.34 230 GLN A CA 1
ATOM 1774 C C . GLN A 1 230 ? -19.349 -24.284 -39.230 1.00 52.34 230 GLN A C 1
ATOM 1776 O O . GLN A 1 230 ? -19.546 -24.208 -38.024 1.00 52.34 230 GLN A O 1
ATOM 1781 N N . ALA A 1 231 ? -20.329 -24.563 -40.088 1.00 53.56 231 ALA A N 1
ATOM 1782 C CA . ALA A 1 231 ? -21.601 -25.165 -39.709 1.00 53.56 231 ALA A CA 1
ATOM 1783 C C . ALA A 1 231 ? -21.867 -26.287 -40.714 1.00 53.56 231 ALA A C 1
ATOM 1785 O O . ALA A 1 231 ? -22.476 -26.051 -41.752 1.00 53.56 231 ALA A O 1
ATOM 1786 N N . HIS A 1 232 ? -21.317 -27.475 -40.457 1.00 48.25 232 HIS A N 1
ATOM 1787 C CA . HIS A 1 232 ? -21.807 -28.705 -41.072 1.00 48.25 232 HIS A CA 1
ATOM 1788 C C . HIS A 1 232 ? -21.297 -29.941 -40.320 1.00 48.25 232 HIS A C 1
ATOM 1790 O O . HIS A 1 232 ? -20.099 -30.196 -40.308 1.00 48.25 232 HIS A O 1
ATOM 1796 N N . GLY A 1 233 ? -22.249 -30.684 -39.748 1.00 45.09 233 GLY A N 1
ATOM 1797 C CA . GLY A 1 233 ? -22.240 -32.139 -39.571 1.00 45.09 233 GLY A CA 1
ATOM 1798 C C . GLY A 1 233 ? -21.249 -32.747 -38.580 1.00 45.09 233 GLY A C 1
ATOM 1799 O O . GLY A 1 233 ? -20.081 -32.899 -38.903 1.00 45.09 233 GLY A O 1
ATOM 1800 N N . ASP A 1 234 ? -21.759 -33.282 -37.472 1.00 54.88 234 ASP A N 1
ATOM 1801 C CA . ASP A 1 234 ? -21.731 -34.741 -37.344 1.00 54.88 234 ASP A CA 1
ATOM 1802 C C . ASP A 1 234 ? -22.888 -35.215 -36.460 1.00 54.88 234 ASP A C 1
ATOM 1804 O O . ASP A 1 234 ? -23.095 -34.726 -35.349 1.00 54.88 234 ASP A O 1
ATOM 1808 N N . GLY A 1 235 ? -23.678 -36.126 -37.014 1.00 59.44 235 GLY A N 1
ATOM 1809 C CA . GLY A 1 235 ? -24.694 -36.890 -36.317 1.00 59.44 235 GLY A CA 1
ATOM 1810 C C . GLY A 1 235 ? -24.303 -38.356 -36.418 1.00 59.44 235 GLY A C 1
ATOM 1811 O O . GLY A 1 235 ? -24.132 -38.852 -37.526 1.00 59.44 235 GLY A O 1
ATOM 1812 N N . ARG A 1 236 ? -24.172 -39.013 -35.265 1.00 56.62 236 ARG A N 1
ATOM 1813 C CA . ARG A 1 236 ? -24.166 -40.468 -35.029 1.00 56.62 236 ARG A CA 1
ATOM 1814 C C . ARG A 1 236 ? -24.533 -40.627 -33.550 1.00 56.62 236 ARG A C 1
ATOM 1816 O O . ARG A 1 236 ? -23.848 -40.068 -32.701 1.00 56.62 236 ARG A O 1
ATOM 1823 N N . ASP A 1 237 ? -25.734 -41.081 -33.206 1.00 60.44 237 ASP A N 1
ATOM 1824 C CA . ASP A 1 237 ? -26.180 -42.483 -33.185 1.00 60.44 237 ASP A CA 1
ATOM 1825 C C . ASP A 1 237 ? -25.125 -43.457 -32.648 1.00 60.44 237 ASP A C 1
ATOM 1827 O O . ASP A 1 237 ? -24.082 -43.652 -33.271 1.00 60.44 237 ASP A O 1
ATOM 1831 N N . ASN A 1 238 ? -25.420 -44.016 -31.465 1.00 58.78 238 ASN A N 1
ATOM 1832 C CA . ASN A 1 238 ? -25.283 -45.426 -31.057 1.00 58.78 238 ASN A CA 1
ATOM 1833 C C . ASN A 1 238 ? -25.587 -45.504 -29.542 1.00 58.78 238 ASN A C 1
ATOM 1835 O O . ASN A 1 238 ? -24.847 -44.954 -28.731 1.00 58.78 238 ASN A O 1
ATOM 1839 N N . THR A 1 239 ? -26.797 -45.890 -29.124 1.00 61.66 239 THR A N 1
ATOM 1840 C CA . THR A 1 239 ? -27.279 -47.272 -28.885 1.00 61.66 239 THR A CA 1
ATOM 1841 C C . THR A 1 239 ? -26.520 -48.036 -27.795 1.00 61.66 239 THR A C 1
ATOM 1843 O O . THR A 1 239 ? -25.363 -48.401 -27.966 1.00 61.66 239 THR A O 1
ATOM 1846 N N . GLU A 1 240 ? -27.246 -48.270 -26.697 1.00 56.47 240 GLU A N 1
ATOM 1847 C CA . GLU A 1 240 ? -27.410 -49.528 -25.946 1.00 56.47 240 GLU A CA 1
ATOM 1848 C C . GLU A 1 240 ? -26.313 -50.606 -26.006 1.00 56.47 240 GLU A C 1
ATOM 1850 O O . GLU A 1 240 ? -26.026 -51.166 -27.059 1.00 56.47 240 GLU A O 1
ATOM 1855 N N . SER A 1 241 ? -25.845 -51.016 -24.821 1.00 61.03 241 SER A N 1
ATOM 1856 C CA . SER A 1 241 ? -25.658 -52.412 -24.360 1.00 61.03 241 SER A CA 1
ATOM 1857 C C . SER A 1 241 ? -25.307 -52.341 -22.861 1.00 61.03 241 SER A C 1
ATOM 1859 O O . SER A 1 241 ? -24.382 -51.621 -22.502 1.00 61.03 241 SER A O 1
ATOM 1861 N N . SER A 1 242 ? -26.225 -52.766 -21.981 1.00 63.12 242 SER A N 1
ATOM 1862 C CA . SER A 1 242 ? -26.158 -54.015 -21.183 1.00 63.12 242 SER A CA 1
ATOM 1863 C C . SER A 1 242 ? -25.044 -54.050 -20.140 1.00 63.12 242 SER A C 1
ATOM 1865 O O . SER A 1 242 ? -23.865 -54.136 -20.536 1.00 63.12 242 SER A O 1
#

Solvent-accessible surface area (backbone atoms only — not comparable to full-atom values): 15287 Å² total; per-residue (Å²): 131,82,60,80,77,42,60,24,26,42,55,72,73,57,50,54,58,53,54,63,55,69,75,50,91,84,60,58,67,74,57,49,56,54,47,60,74,62,57,67,92,72,81,59,94,67,65,54,65,40,51,44,52,58,38,43,50,50,14,52,42,25,68,35,72,67,39,34,52,57,31,48,77,72,73,44,65,39,69,71,41,46,46,42,40,64,64,31,68,75,40,78,26,96,80,62,75,72,76,81,86,75,74,82,74,51,75,67,58,51,51,54,50,54,54,48,52,53,51,54,53,50,50,51,52,51,51,53,51,51,26,51,51,39,23,54,50,33,37,51,53,29,56,77,73,68,57,59,72,74,57,21,53,52,48,9,52,50,45,22,50,55,46,49,51,52,49,50,51,52,49,51,54,51,50,57,53,51,60,56,70,68,50,76,78,76,74,85,83,80,78,87,80,86,73,81,91,74,89,84,85,86,87,84,91,85,90,85,84,89,84,84,77,88,78,84,80,88,85,79,93,89,82,88,83,86,88,78,89,89,87,78,86,89,86,77,92,83,81,90,81,136

Sequence (242 aa):
MDTSSTTVSVPAHLHAALYELNDITGLPDEIASQLNIAIKPELDDSASELRYDLLRRISQWAQSSEGRDILKERGLSSSDYSMIALLAGTVTSPSAKLPPYKPPLTPEEQAILKSKERKAISALINGFLSVIGVGVAGWWAGGSIGMRQDHKALLSVFGAIAVAITEAVLYCIWQWRYDRALQPTHKRSAKRKKIEISSETDPKMEPTPPTSAATGVEQPEEFLRRRHVQAHGDGRDNTESS

Foldseek 3Di:
DPLQPAKFFADPVVLVVLVVVLPFDQPPPVLNVQSVVQRDPDPDVQGGIHRLVSLQVQLVLLPDPSVVVSCVVVVHDSVVSNCRSVVRVPGRHPPPPDDPDDPDDDPVVVVVVVVVVVVVVVLVVVLVCQLVVQLVVLLVVCVVVPHDNVVSNVRSVVRSVVSNVVSVVVVVVVVVVVVVVPPPPPPPPDDDPDDDDDDDDDDDDDDDDDDDDDDDDDDDDPPPPPDDDDDDDDDDDDDDDD

Mean predicted aligned error: 18.41 Å

pLDDT: mean 76.93, std 17.71, range [35.84, 96.94]